Protein AF-A0A6A3L1E2-F1 (afdb_monomer_lite)

Structure (mmCIF, N/CA/C/O backbone):
data_AF-A0A6A3L1E2-F1
#
_entry.id   AF-A0A6A3L1E2-F1
#
loop_
_atom_site.group_PDB
_atom_site.id
_atom_site.type_symbol
_atom_site.label_atom_id
_atom_site.label_alt_id
_atom_site.label_comp_id
_atom_site.label_as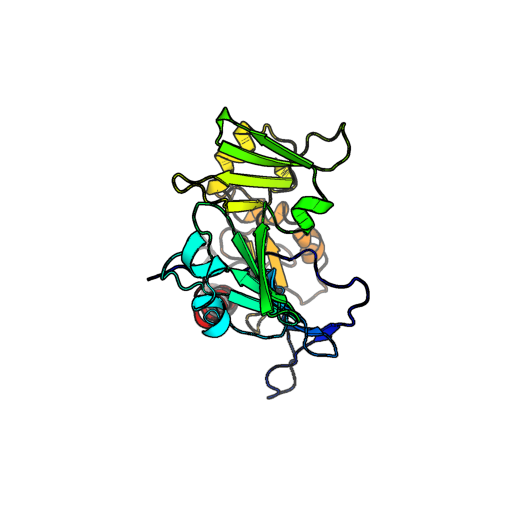ym_id
_atom_site.label_entity_id
_atom_site.label_seq_id
_atom_site.pdbx_PDB_ins_code
_atom_site.Cartn_x
_atom_site.Cartn_y
_atom_site.Cartn_z
_atom_site.occupancy
_atom_site.B_iso_or_equiv
_atom_site.auth_seq_id
_atom_site.auth_comp_id
_atom_site.auth_asym_id
_atom_site.auth_atom_id
_atom_site.pdbx_PDB_model_num
ATOM 1 N N . MET A 1 1 ? -13.569 19.808 -2.259 1.00 23.62 1 MET A N 1
ATOM 2 C CA . MET A 1 1 ? -14.253 18.645 -2.863 1.00 23.62 1 MET A CA 1
ATOM 3 C C . MET A 1 1 ? -13.389 17.423 -2.573 1.00 23.62 1 MET A C 1
ATOM 5 O O . MET A 1 1 ? -12.528 17.088 -3.363 1.00 23.62 1 MET A O 1
ATOM 9 N N . THR A 1 2 ? -13.258 17.088 -1.293 1.00 23.03 2 THR A N 1
ATOM 10 C CA . THR A 1 2 ? -13.976 16.020 -0.562 1.00 23.03 2 THR A CA 1
ATOM 11 C C . THR A 1 2 ? -13.331 14.659 -0.809 1.00 23.03 2 THR A C 1
ATOM 13 O O . THR A 1 2 ? -13.823 13.821 -1.557 1.00 23.03 2 THR A O 1
ATOM 16 N N . THR A 1 3 ? -12.181 14.503 -0.160 1.00 22.67 3 THR A N 1
ATOM 17 C CA . THR A 1 3 ? -11.409 13.280 0.030 1.00 22.67 3 THR A CA 1
ATOM 18 C C . THR A 1 3 ? -12.300 12.240 0.715 1.00 22.67 3 THR A C 1
ATOM 20 O O . THR A 1 3 ? -12.677 12.408 1.874 1.00 22.67 3 THR A O 1
ATOM 23 N N . ARG A 1 4 ? -12.697 11.186 -0.007 1.00 25.59 4 ARG A N 1
ATOM 24 C CA . ARG A 1 4 ? -13.440 10.053 0.563 1.00 25.59 4 ARG A CA 1
ATOM 25 C C . ARG A 1 4 ? -12.461 9.164 1.327 1.00 25.59 4 ARG A C 1
ATOM 27 O O . ARG A 1 4 ? -11.685 8.437 0.714 1.00 25.59 4 ARG A O 1
ATOM 34 N N . ARG A 1 5 ? -12.485 9.239 2.662 1.00 29.67 5 ARG A N 1
ATOM 35 C CA . ARG A 1 5 ? -11.823 8.249 3.521 1.00 29.67 5 ARG A CA 1
ATOM 36 C C . ARG A 1 5 ? -12.570 6.923 3.403 1.00 29.67 5 ARG A C 1
ATOM 38 O O . ARG A 1 5 ? -13.791 6.868 3.449 1.00 29.67 5 ARG A O 1
ATOM 45 N N . ILE A 1 6 ? -11.790 5.880 3.182 1.00 32.03 6 ILE A N 1
ATOM 46 C CA . ILE A 1 6 ? -12.202 4.516 2.884 1.00 32.03 6 ILE A CA 1
ATOM 47 C C . ILE A 1 6 ? -12.353 3.739 4.199 1.00 32.03 6 ILE A C 1
ATOM 49 O O . ILE A 1 6 ? -11.473 3.798 5.056 1.00 32.03 6 ILE A O 1
ATOM 53 N N . ALA A 1 7 ? -13.476 3.033 4.342 1.00 33.38 7 ALA A N 1
ATOM 54 C CA . ALA A 1 7 ? -13.882 2.321 5.549 1.00 33.38 7 ALA A CA 1
ATOM 55 C C . ALA A 1 7 ? -12.869 1.258 6.021 1.00 33.38 7 ALA A C 1
ATOM 57 O O . ALA A 1 7 ? -12.368 0.439 5.246 1.00 33.38 7 ALA A O 1
ATOM 58 N N . GLU A 1 8 ? -12.620 1.271 7.331 1.00 37.62 8 GLU A N 1
ATOM 59 C CA . GLU A 1 8 ? -11.798 0.323 8.079 1.00 37.62 8 GLU A CA 1
ATOM 60 C C . GLU A 1 8 ? -12.299 -1.131 7.983 1.00 37.62 8 GLU A C 1
ATOM 62 O O . GLU A 1 8 ? -13.500 -1.407 7.969 1.00 37.62 8 GLU A O 1
ATOM 67 N N . LEU A 1 9 ? -11.358 -2.082 8.050 1.00 35.91 9 LEU A N 1
ATOM 68 C CA . LEU A 1 9 ? -11.612 -3.500 8.330 1.00 35.91 9 LEU A CA 1
ATOM 69 C C . LEU A 1 9 ? -12.422 -3.654 9.643 1.00 35.91 9 LEU A C 1
ATOM 71 O O . LEU A 1 9 ? -11.868 -3.575 10.747 1.00 35.91 9 LEU A O 1
ATOM 75 N N . ARG A 1 10 ? -13.741 -3.873 9.544 1.00 40.44 10 ARG A N 1
ATOM 76 C CA . ARG A 1 10 ? -14.621 -4.110 10.706 1.00 40.44 10 ARG A CA 1
ATOM 77 C C . ARG A 1 10 ? -14.378 -5.491 11.342 1.00 40.44 10 ARG A C 1
ATOM 79 O O . ARG A 1 10 ? -14.042 -6.451 10.661 1.00 40.44 10 ARG A O 1
ATOM 86 N N . SER A 1 11 ? -14.638 -5.595 12.652 1.00 37.84 11 SER A N 1
ATOM 87 C CA . SER A 1 11 ? -14.577 -6.819 13.505 1.00 37.84 11 SER A CA 1
ATOM 88 C C . SER A 1 11 ? -15.649 -7.844 13.193 1.00 37.84 11 SER A C 1
ATOM 90 O O . SER A 1 11 ? -15.718 -8.894 13.818 1.00 37.84 11 SER A O 1
ATOM 92 N N . THR A 1 12 ? -16.558 -7.495 12.297 1.00 40.72 12 THR A N 1
ATOM 93 C CA . THR A 1 12 ? -17.844 -8.158 12.146 1.00 40.72 12 THR A CA 1
ATOM 94 C C . THR A 1 12 ? -17.848 -9.170 11.009 1.00 40.72 12 THR A C 1
ATOM 96 O O . THR A 1 12 ? -18.920 -9.645 10.658 1.00 40.72 12 THR A O 1
ATOM 99 N N . SER A 1 13 ? -16.699 -9.495 10.405 1.00 47.53 13 SER A N 1
ATOM 100 C CA . SER A 1 13 ? -16.610 -10.555 9.396 1.00 47.53 13 SER A CA 1
ATOM 101 C C . SER A 1 13 ? -16.675 -11.931 10.074 1.00 47.53 13 SER A C 1
ATOM 103 O O . SER A 1 13 ? -15.766 -12.256 10.844 1.00 47.53 13 SER A O 1
ATOM 105 N N . PRO A 1 14 ? -17.693 -12.767 9.804 1.00 49.31 14 PRO A N 1
ATOM 106 C CA . PRO A 1 14 ? -17.760 -14.106 10.371 1.00 49.31 14 PRO A CA 1
ATOM 107 C C . PRO A 1 14 ? -16.549 -14.951 9.954 1.00 49.31 14 PRO A C 1
ATOM 109 O O . PRO A 1 14 ? -16.193 -15.016 8.778 1.00 49.31 14 PRO A O 1
ATOM 112 N N . ASN A 1 15 ? -15.954 -15.676 10.904 1.00 52.50 15 ASN A N 1
ATOM 113 C CA . ASN A 1 15 ? -14.808 -16.563 10.644 1.00 52.50 15 ASN A CA 1
ATOM 114 C C . ASN A 1 15 ? -15.133 -17.723 9.678 1.00 52.50 15 ASN A C 1
ATOM 116 O O . ASN A 1 15 ? -14.230 -18.398 9.194 1.00 52.50 15 ASN A O 1
ATOM 120 N N . SER A 1 16 ? -16.416 -17.972 9.406 1.00 63.56 16 SER A N 1
ATOM 121 C CA . SER A 1 16 ? -16.918 -19.039 8.535 1.00 63.56 16 SER A CA 1
ATOM 122 C C . SER A 1 16 ? -17.167 -18.606 7.083 1.00 63.56 16 SER A C 1
ATOM 124 O O . SER A 1 16 ? -17.677 -19.405 6.293 1.00 63.56 16 SER A O 1
ATOM 126 N N . LEU A 1 17 ? -16.832 -17.364 6.709 1.00 62.62 17 LEU A N 1
ATOM 127 C CA . LEU A 1 17 ? -17.091 -16.851 5.364 1.00 62.62 17 LEU A CA 1
ATOM 128 C C . LEU A 1 17 ? -16.313 -17.618 4.287 1.00 62.62 17 LEU A C 1
ATOM 130 O O . LEU A 1 17 ? -15.087 -17.730 4.317 1.00 62.62 17 LEU A O 1
ATOM 134 N N . LYS A 1 18 ? -17.050 -18.097 3.280 1.00 68.31 18 LYS A N 1
ATOM 135 C CA . LYS A 1 18 ? -16.487 -18.675 2.057 1.00 68.31 18 LYS A CA 1
ATOM 136 C C . LYS A 1 18 ? -16.424 -17.602 0.977 1.00 68.31 18 LYS A C 1
ATOM 138 O O . LYS A 1 18 ? -17.458 -17.124 0.512 1.00 68.31 18 LYS A O 1
ATOM 143 N N . TRP A 1 19 ? -15.203 -17.247 0.595 1.00 68.69 19 TRP A N 1
ATOM 144 C CA . TRP A 1 19 ? -14.919 -16.208 -0.387 1.00 68.69 19 TRP A CA 1
ATOM 145 C C . TRP A 1 19 ? -14.881 -16.771 -1.804 1.00 68.69 19 TRP A C 1
ATOM 147 O O . TRP A 1 19 ? -14.304 -17.828 -2.064 1.00 68.69 19 TRP A O 1
ATOM 157 N N . LYS A 1 20 ? -15.461 -16.023 -2.735 1.00 69.69 20 LYS A N 1
ATOM 158 C CA . LYS A 1 20 ? -15.428 -16.254 -4.170 1.00 69.69 20 LYS A CA 1
ATOM 159 C C . LYS A 1 20 ? -14.813 -15.031 -4.837 1.00 69.69 20 LYS A C 1
ATOM 161 O O . LYS A 1 20 ? -15.149 -13.892 -4.540 1.00 69.69 20 LYS A O 1
ATOM 166 N N . ARG A 1 21 ? -13.891 -15.259 -5.763 1.00 63.84 21 ARG A N 1
ATOM 167 C CA . ARG A 1 21 ? -13.287 -14.183 -6.551 1.00 63.84 21 ARG A CA 1
ATOM 168 C C . ARG A 1 21 ? -14.318 -13.609 -7.528 1.00 63.84 21 ARG A C 1
ATOM 170 O O . ARG A 1 21 ? -14.937 -14.374 -8.268 1.00 63.84 21 ARG A O 1
ATOM 177 N N . ILE A 1 22 ? -14.469 -12.285 -7.561 1.00 60.50 22 ILE A N 1
ATOM 178 C CA . ILE A 1 22 ? -15.316 -11.612 -8.551 1.00 60.50 22 ILE A CA 1
ATOM 179 C C . ILE A 1 22 ? -14.522 -11.472 -9.849 1.00 60.50 22 ILE A C 1
ATOM 181 O O . ILE A 1 22 ? -13.582 -10.678 -9.950 1.00 60.50 22 ILE A O 1
ATOM 185 N N . ASP A 1 23 ? -14.918 -12.236 -10.861 1.00 56.94 23 ASP A N 1
ATOM 186 C CA . ASP A 1 23 ? -14.366 -12.146 -12.209 1.00 56.94 23 ASP A CA 1
ATOM 187 C C . ASP A 1 23 ? -15.129 -11.078 -13.007 1.00 56.94 23 ASP A C 1
ATOM 189 O O . ASP A 1 23 ? -15.976 -11.387 -13.844 1.00 56.94 23 ASP A O 1
ATOM 193 N N . ALA A 1 24 ? -14.874 -9.797 -12.732 1.00 45.78 24 ALA A N 1
ATOM 194 C CA . ALA A 1 24 ? -15.479 -8.729 -13.522 1.00 45.78 24 ALA A CA 1
ATOM 195 C C . ALA A 1 24 ? -14.865 -8.694 -14.939 1.00 45.78 24 ALA A C 1
ATOM 197 O O . ALA A 1 24 ? -13.673 -8.441 -15.103 1.00 45.78 24 ALA A O 1
ATOM 198 N N . PHE A 1 25 ? -15.728 -8.92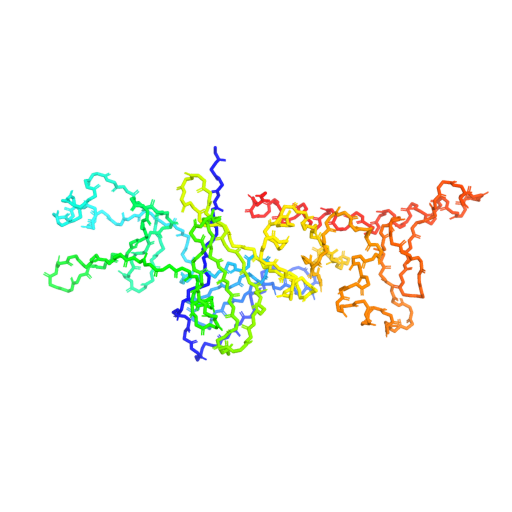8 -15.935 1.00 42.12 25 PHE A N 1
ATOM 199 C CA . PHE A 1 25 ? -15.534 -8.832 -17.389 1.00 42.12 25 PHE A CA 1
ATOM 200 C C . PHE A 1 25 ? -14.523 -9.795 -18.032 1.00 42.12 25 PHE A C 1
ATOM 202 O O . PHE A 1 25 ? -13.323 -9.553 -18.142 1.00 42.12 25 PHE A O 1
ATOM 209 N N . SER A 1 26 ? -15.075 -10.881 -18.579 1.00 38.34 26 SER A N 1
ATOM 210 C CA . SER A 1 26 ? -14.418 -11.741 -19.559 1.00 38.34 26 SER A CA 1
ATOM 211 C C . SER A 1 26 ? -14.534 -11.135 -20.960 1.00 38.34 26 SER A C 1
ATOM 213 O O . SER A 1 26 ? -15.527 -11.345 -21.652 1.00 38.34 26 SER A O 1
ATOM 215 N N . GLN A 1 27 ? -13.474 -10.480 -21.421 1.00 36.66 27 GLN A N 1
ATOM 216 C CA . GLN A 1 27 ? -13.062 -10.599 -22.818 1.00 36.66 27 GLN A CA 1
ATOM 217 C C . GLN A 1 27 ? -11.602 -11.076 -22.823 1.00 36.66 27 GLN A C 1
ATOM 219 O O . GLN A 1 27 ? -10.733 -10.452 -22.222 1.00 36.66 27 GLN A O 1
ATOM 224 N N . ASN A 1 28 ? -11.349 -12.221 -23.461 1.00 39.34 28 ASN A N 1
ATOM 225 C CA . ASN A 1 28 ? -10.022 -12.805 -23.730 1.00 39.34 28 ASN A CA 1
ATOM 226 C C . ASN A 1 28 ? -9.262 -13.484 -22.569 1.00 39.34 28 ASN A C 1
ATOM 228 O O . ASN A 1 28 ? -8.037 -13.576 -22.593 1.00 39.34 28 ASN A O 1
ATOM 232 N N . GLY A 1 29 ? -9.966 -14.053 -21.585 1.00 39.53 29 GLY A N 1
ATOM 233 C CA . GLY A 1 29 ? -9.423 -15.188 -20.817 1.00 39.53 29 GLY A CA 1
ATOM 234 C C . GLY A 1 29 ? -8.297 -14.909 -19.807 1.00 39.53 29 GLY A C 1
ATOM 235 O O . GLY A 1 29 ? -7.688 -15.860 -19.325 1.00 39.53 29 GLY A O 1
ATOM 236 N N . ARG A 1 30 ? -8.026 -13.654 -19.417 1.00 37.31 30 ARG A N 1
ATOM 237 C CA . ARG A 1 30 ? -7.076 -13.329 -18.328 1.00 37.31 30 ARG A CA 1
ATOM 238 C C . ARG A 1 30 ? -7.786 -12.695 -17.131 1.00 37.31 30 ARG A C 1
ATOM 240 O O . ARG A 1 30 ? -7.916 -11.477 -17.034 1.00 37.31 30 ARG A O 1
ATOM 247 N N . ARG A 1 31 ? -8.231 -13.545 -16.202 1.00 37.41 31 ARG A N 1
ATOM 248 C CA . ARG A 1 31 ? -8.925 -13.166 -14.958 1.00 37.41 31 ARG A CA 1
ATOM 249 C C . ARG A 1 31 ? -7.950 -12.639 -13.914 1.00 37.41 31 ARG A C 1
ATOM 251 O O . ARG A 1 31 ? -7.069 -13.369 -13.470 1.00 37.41 31 ARG A O 1
ATOM 258 N N . PHE A 1 32 ? -8.138 -11.398 -13.475 1.00 40.94 32 PHE A N 1
ATOM 259 C CA . PHE A 1 32 ? -7.540 -10.931 -12.229 1.00 40.94 32 PHE A CA 1
ATOM 260 C C . PHE A 1 32 ? -8.554 -10.102 -11.438 1.00 40.94 32 PHE A C 1
ATOM 262 O O . PHE A 1 32 ? -8.656 -8.893 -11.621 1.00 40.94 32 PHE A O 1
ATOM 269 N N . GLY A 1 33 ? -9.308 -10.758 -10.561 1.00 47.72 33 GLY A N 1
ATOM 270 C CA . GLY A 1 33 ? -10.039 -10.085 -9.492 1.00 47.72 33 GLY A CA 1
ATOM 271 C C . GLY A 1 33 ? -9.120 -9.872 -8.289 1.00 47.72 33 GLY A C 1
ATOM 272 O O . GLY A 1 33 ? -8.566 -10.841 -7.770 1.00 47.72 33 GLY A O 1
ATOM 273 N N . SER A 1 34 ? -8.934 -8.628 -7.857 1.00 56.16 34 SER A N 1
ATOM 274 C CA . SER A 1 34 ? -8.540 -8.299 -6.475 1.00 56.16 34 SER A CA 1
ATOM 275 C C . SER A 1 34 ? -9.758 -8.117 -5.574 1.00 56.16 34 SER A C 1
ATOM 277 O O . SER A 1 34 ? -9.609 -7.798 -4.397 1.00 56.16 34 SER A O 1
ATOM 279 N N . CYS A 1 35 ? -10.946 -8.301 -6.156 1.00 55.06 35 CYS A N 1
ATOM 280 C CA . CYS A 1 35 ? -12.228 -8.248 -5.492 1.00 55.06 35 CYS A CA 1
ATOM 281 C C . CYS A 1 35 ? -12.678 -9.668 -5.161 1.00 55.06 35 CYS A C 1
ATOM 283 O O . CYS A 1 35 ? -12.754 -10.527 -6.046 1.00 55.06 35 CYS A O 1
ATOM 285 N N . PHE A 1 36 ? -12.981 -9.903 -3.897 1.00 64.38 36 PHE A N 1
ATOM 286 C CA . PHE A 1 36 ? -13.561 -11.152 -3.426 1.00 64.38 36 PHE A CA 1
ATOM 287 C C . PHE A 1 36 ? -14.902 -10.822 -2.821 1.00 64.38 36 PHE A C 1
ATOM 289 O O . PHE A 1 36 ? -14.957 -9.899 -2.024 1.00 64.38 36 PHE A O 1
ATOM 296 N N . GLU A 1 37 ? -15.940 -11.559 -3.187 1.00 64.00 37 GLU A N 1
ATOM 297 C CA . GLU A 1 37 ? -17.248 -11.509 -2.544 1.00 64.00 37 GLU A CA 1
ATOM 298 C C . GLU A 1 37 ? -17.474 -12.763 -1.704 1.00 64.00 37 GLU A C 1
ATOM 300 O O . GLU A 1 37 ? -16.861 -13.804 -1.945 1.00 64.00 37 GLU A O 1
ATOM 305 N N . THR A 1 38 ? -18.361 -12.705 -0.724 1.00 70.62 38 THR A N 1
ATOM 306 C CA . THR A 1 38 ? -18.856 -13.914 -0.061 1.00 70.62 38 THR A CA 1
ATOM 307 C C . THR A 1 38 ? -19.873 -14.625 -0.944 1.00 70.62 38 THR A C 1
ATOM 309 O O . THR A 1 38 ? -20.450 -14.031 -1.852 1.00 70.62 38 THR A O 1
ATOM 312 N N . PHE A 1 39 ? -20.097 -15.919 -0.699 1.00 68.94 39 PHE A N 1
ATOM 313 C CA . PHE A 1 39 ? -21.051 -16.730 -1.470 1.00 68.94 39 PHE A CA 1
ATOM 314 C C . PHE A 1 39 ? -22.470 -16.131 -1.545 1.00 68.94 39 PHE A C 1
ATOM 316 O O . PHE A 1 39 ? -23.181 -16.361 -2.516 1.00 68.94 39 PHE A O 1
ATOM 323 N N . ASP A 1 40 ? -22.866 -15.366 -0.531 1.00 62.78 40 ASP A N 1
ATOM 324 C CA . ASP A 1 40 ? -24.149 -14.668 -0.421 1.00 62.78 40 ASP A CA 1
ATOM 325 C C . ASP A 1 40 ? -24.054 -13.153 -0.683 1.00 62.78 40 ASP A C 1
ATOM 327 O O . ASP A 1 40 ? -25.000 -12.426 -0.400 1.00 62.78 40 ASP A O 1
ATOM 331 N N . SER A 1 41 ? -22.918 -12.673 -1.200 1.00 56.06 41 SER A N 1
ATOM 332 C CA . SER A 1 41 ? -22.662 -11.267 -1.552 1.00 56.06 41 SER A CA 1
ATOM 333 C C . SER A 1 41 ? -22.758 -10.262 -0.392 1.00 56.06 41 SER A C 1
ATOM 335 O O . SER A 1 41 ? -22.758 -9.054 -0.624 1.00 56.06 41 SER A O 1
ATOM 337 N N . ARG A 1 42 ? -22.755 -10.744 0.859 1.00 52.28 42 ARG A N 1
ATOM 338 C CA . ARG A 1 42 ? -22.756 -9.921 2.079 1.00 52.28 42 ARG A CA 1
ATOM 339 C C . ARG A 1 42 ? -21.432 -9.236 2.400 1.00 52.28 42 ARG A C 1
ATOM 341 O O . ARG A 1 42 ? -21.375 -8.341 3.228 1.00 52.28 42 ARG A O 1
ATOM 348 N N . TYR A 1 43 ? -20.324 -9.630 1.788 1.00 59.81 43 TYR A N 1
ATOM 349 C CA . TYR A 1 43 ? -19.061 -8.911 1.956 1.00 59.81 43 TYR A CA 1
ATOM 350 C C . TYR A 1 43 ? -18.309 -8.888 0.638 1.00 59.81 43 TYR A C 1
ATOM 352 O O . TYR A 1 43 ? -18.290 -9.901 -0.055 1.00 59.81 43 TYR A O 1
ATOM 360 N N . ALA A 1 44 ? -17.653 -7.773 0.315 1.00 61.91 44 ALA A N 1
ATOM 361 C CA . ALA A 1 44 ? -16.722 -7.673 -0.794 1.00 61.91 44 ALA A CA 1
ATOM 362 C C . ALA A 1 44 ? -15.438 -6.933 -0.396 1.00 61.91 44 ALA A C 1
ATOM 364 O O . ALA A 1 44 ? -15.497 -5.792 0.041 1.00 61.91 44 ALA A O 1
ATOM 365 N N . ILE A 1 45 ? -14.268 -7.549 -0.564 1.00 61.09 45 ILE A N 1
ATOM 366 C CA . ILE A 1 45 ? -12.972 -6.931 -0.246 1.00 61.09 45 ILE A CA 1
ATOM 367 C C . ILE A 1 45 ? -12.177 -6.630 -1.509 1.00 61.09 45 ILE A C 1
ATOM 369 O O . ILE A 1 45 ? -12.050 -7.499 -2.369 1.00 61.09 45 ILE A O 1
ATOM 373 N N . ASN A 1 46 ? -11.600 -5.430 -1.594 1.00 55.56 46 ASN A N 1
ATOM 374 C CA . ASN A 1 46 ? -10.567 -5.091 -2.565 1.00 55.56 46 ASN A CA 1
ATOM 375 C C . ASN A 1 46 ? -9.185 -5.126 -1.900 1.00 55.56 46 ASN A C 1
ATOM 377 O O . ASN A 1 46 ? -8.851 -4.270 -1.082 1.00 55.56 46 ASN A O 1
ATOM 381 N N . LEU A 1 47 ? -8.358 -6.097 -2.293 1.00 48.25 47 LEU A N 1
ATOM 382 C CA . LEU A 1 47 ? -7.033 -6.307 -1.702 1.00 48.25 47 LEU A CA 1
ATOM 383 C C . LEU A 1 47 ? -6.034 -5.163 -1.942 1.00 48.25 47 LEU A C 1
ATOM 385 O O . LEU A 1 47 ? -5.059 -5.072 -1.208 1.00 48.25 47 LEU A O 1
ATOM 389 N N . PHE A 1 48 ? -6.254 -4.289 -2.930 1.00 40.78 48 PHE A N 1
ATOM 390 C CA . PHE A 1 48 ? -5.331 -3.180 -3.217 1.00 40.78 48 PHE A CA 1
ATOM 391 C C . PHE A 1 48 ? -5.556 -1.947 -2.347 1.00 40.78 48 PHE A C 1
ATOM 393 O O . PHE A 1 48 ? -4.648 -1.148 -2.167 1.00 40.78 48 PHE A O 1
ATOM 400 N N . THR A 1 49 ? -6.767 -1.778 -1.829 1.00 40.00 49 THR A N 1
ATOM 401 C CA . THR A 1 49 ? -7.151 -0.606 -1.033 1.00 40.00 49 THR A CA 1
ATOM 402 C C . THR A 1 49 ? -7.477 -0.972 0.410 1.00 40.00 49 THR A C 1
ATOM 404 O O . THR A 1 49 ? -7.696 -0.088 1.229 1.00 40.00 49 THR A O 1
ATOM 407 N N . GLY A 1 50 ? -7.580 -2.270 0.719 1.00 42.94 50 GLY A N 1
ATOM 408 C CA . GLY A 1 50 ? -8.067 -2.751 2.010 1.00 42.94 50 GLY A CA 1
ATOM 409 C C . GLY A 1 50 ? -9.559 -2.486 2.249 1.00 42.94 50 GLY A C 1
ATOM 410 O O . GLY A 1 50 ? -10.045 -2.789 3.335 1.00 42.94 50 GLY A O 1
ATOM 411 N N . ILE A 1 51 ? -10.287 -1.954 1.254 1.00 46.19 51 ILE A N 1
ATOM 412 C CA . ILE A 1 51 ? -11.725 -1.657 1.345 1.00 46.19 51 ILE A CA 1
ATOM 413 C C . ILE A 1 51 ? -12.491 -2.965 1.507 1.00 46.19 51 ILE A C 1
ATOM 415 O O . ILE A 1 51 ? -12.423 -3.818 0.621 1.00 46.19 51 ILE A O 1
ATOM 419 N N . VAL A 1 52 ? -13.278 -3.079 2.576 1.00 54.84 52 VAL A N 1
ATOM 420 C CA . VAL A 1 52 ? -14.291 -4.125 2.750 1.00 54.84 52 VAL A CA 1
ATOM 421 C C . VAL A 1 52 ? -15.669 -3.477 2.662 1.00 54.84 52 VAL A C 1
ATOM 423 O O . VAL A 1 52 ? -16.076 -2.745 3.557 1.00 54.84 52 VAL A O 1
ATOM 426 N N . LEU A 1 53 ? -16.393 -3.745 1.582 1.00 50.78 53 LEU A N 1
ATOM 427 C CA . LEU A 1 53 ? -17.818 -3.470 1.473 1.00 50.78 53 LEU A CA 1
ATOM 428 C C . LEU A 1 53 ? -18.566 -4.550 2.245 1.00 50.78 53 LEU A C 1
ATOM 430 O O . LEU A 1 53 ? -18.408 -5.733 1.969 1.00 50.78 53 LEU A O 1
ATOM 434 N N . THR A 1 54 ? -19.383 -4.151 3.201 1.00 50.06 54 THR A N 1
ATOM 435 C CA . THR A 1 54 ? -20.361 -5.029 3.842 1.00 50.06 54 THR A CA 1
ATOM 436 C C . THR A 1 54 ? -21.700 -4.819 3.133 1.00 50.06 54 THR A C 1
ATOM 438 O 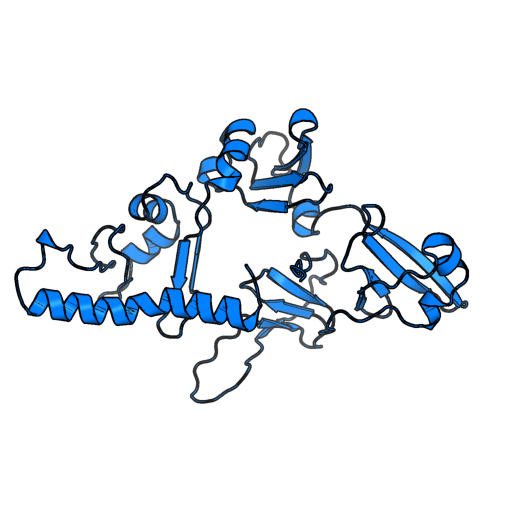O . THR A 1 54 ? -22.121 -3.682 2.942 1.00 50.06 54 THR A O 1
ATOM 441 N N . ASP A 1 55 ? -22.312 -5.902 2.678 1.00 54.34 55 ASP A N 1
ATOM 442 C CA . ASP A 1 55 ? -23.555 -6.024 1.910 1.00 54.34 55 ASP A CA 1
ATOM 443 C C . ASP A 1 55 ? -23.587 -5.361 0.529 1.00 54.34 55 ASP A C 1
ATOM 445 O O . ASP A 1 55 ? -24.654 -5.104 -0.018 1.00 54.34 55 ASP A O 1
ATOM 449 N N . GLY A 1 56 ? -22.424 -5.070 -0.068 1.00 43.44 56 GLY A N 1
ATOM 450 C CA . GLY A 1 56 ? -22.353 -4.485 -1.415 1.00 43.44 56 GLY A CA 1
ATOM 451 C C . GLY A 1 56 ? -23.001 -3.096 -1.549 1.00 43.44 56 GLY A C 1
ATOM 452 O O . GLY A 1 56 ? -23.092 -2.570 -2.658 1.00 43.44 56 GLY A O 1
ATOM 453 N N . ASN A 1 57 ? -23.424 -2.484 -0.440 1.00 41.28 57 ASN A N 1
ATOM 454 C CA . ASN A 1 57 ? -24.111 -1.201 -0.424 1.00 41.28 57 ASN A CA 1
ATOM 455 C C . ASN A 1 57 ? -23.101 -0.051 -0.526 1.00 41.28 57 ASN A C 1
ATOM 457 O O . ASN A 1 57 ? -22.189 0.078 0.291 1.00 41.28 57 ASN A O 1
ATOM 461 N N . ALA A 1 58 ? -23.279 0.812 -1.528 1.00 42.34 58 ALA A N 1
ATOM 462 C CA . ALA A 1 58 ? -22.658 2.133 -1.521 1.00 42.34 58 ALA A CA 1
ATOM 463 C C . ALA A 1 58 ? -23.202 2.943 -0.325 1.00 42.34 58 ALA A C 1
ATOM 465 O O . ALA A 1 58 ? -24.363 2.740 0.045 1.00 42.34 58 ALA A O 1
ATOM 466 N N . PRO A 1 59 ? -22.414 3.858 0.275 1.00 48.03 59 PRO A N 1
ATOM 467 C CA . PRO A 1 59 ? -22.912 4.711 1.347 1.00 48.03 59 PRO A CA 1
ATOM 468 C C . PRO A 1 59 ? -24.159 5.467 0.875 1.00 48.03 59 PRO A C 1
ATOM 470 O O . PRO A 1 59 ? -24.150 6.137 -0.161 1.00 48.03 59 PRO A O 1
ATOM 473 N N . GLY A 1 60 ? -25.248 5.285 1.616 1.00 55.69 60 GLY A N 1
ATOM 474 C CA . GLY A 1 60 ? -26.545 5.909 1.384 1.00 55.69 60 GLY A CA 1
ATOM 475 C C . GLY A 1 60 ? -26.868 6.902 2.496 1.00 55.69 60 GLY A C 1
ATOM 476 O O . GLY A 1 60 ? -26.202 6.936 3.527 1.00 55.69 60 GLY A O 1
ATOM 477 N N . GLY A 1 61 ? -27.889 7.735 2.301 1.00 66.69 61 GLY A N 1
ATOM 478 C CA . GLY A 1 61 ? -28.386 8.594 3.379 1.00 66.69 61 GLY A CA 1
ATOM 479 C C . GLY A 1 61 ? -29.138 7.791 4.440 1.00 66.69 61 GLY A C 1
ATOM 480 O O . GLY A 1 61 ? -29.684 6.724 4.153 1.00 66.69 61 GLY A O 1
ATOM 481 N N . LEU A 1 62 ? -29.221 8.329 5.656 1.00 79.88 62 LEU A N 1
ATOM 482 C CA . LEU A 1 62 ? -30.071 7.757 6.697 1.00 79.88 62 LEU A CA 1
ATOM 483 C C . LEU A 1 62 ? -31.546 7.694 6.233 1.00 79.88 62 LEU A C 1
ATOM 485 O O . LEU A 1 62 ? -32.057 8.695 5.700 1.00 79.88 62 LEU A O 1
ATOM 489 N N . PRO A 1 63 ? -32.272 6.588 6.482 1.00 83.25 63 PRO A N 1
ATOM 490 C CA . PRO A 1 63 ? -33.706 6.508 6.208 1.00 83.25 63 PRO A CA 1
ATOM 491 C C . PRO A 1 63 ? -34.486 7.664 6.846 1.00 83.25 63 PRO A C 1
ATOM 493 O O . PRO A 1 63 ? -34.146 8.133 7.935 1.00 83.25 63 PRO A O 1
ATOM 496 N N . SER A 1 64 ? -35.543 8.130 6.173 1.00 81.69 64 SER A N 1
ATOM 497 C CA . SER A 1 64 ? -36.434 9.183 6.692 1.00 81.69 64 SER A CA 1
ATOM 498 C C . SER A 1 64 ? -36.998 8.845 8.065 1.00 81.69 64 SER A C 1
ATOM 500 O O . SER A 1 64 ? -37.141 9.737 8.893 1.00 81.69 64 SER A O 1
ATOM 502 N N . ASP A 1 65 ? -37.255 7.565 8.309 1.00 84.12 65 ASP A N 1
ATOM 503 C CA . ASP A 1 65 ? -37.944 7.087 9.504 1.00 84.12 65 ASP A CA 1
ATOM 504 C C . ASP A 1 65 ? -37.039 7.203 10.739 1.00 84.12 65 ASP A C 1
ATOM 506 O O . ASP A 1 65 ? -37.495 7.582 11.813 1.00 84.12 65 ASP A O 1
ATOM 510 N N . ILE A 1 66 ? -35.723 7.016 10.562 1.00 86.81 66 ILE A N 1
ATOM 511 C CA . ILE A 1 66 ? -34.729 7.278 11.610 1.00 86.81 66 ILE A CA 1
ATOM 512 C C . ILE A 1 66 ? -34.519 8.789 11.787 1.00 86.81 66 ILE A C 1
ATOM 514 O O . ILE A 1 66 ? -34.481 9.269 12.916 1.00 86.81 66 ILE A O 1
ATOM 518 N N . ARG A 1 67 ? -34.436 9.568 10.697 1.00 86.19 67 ARG A N 1
ATOM 519 C CA . ARG A 1 67 ? -34.256 11.038 10.769 1.00 86.19 67 ARG A CA 1
ATOM 520 C C . ARG A 1 67 ? -35.451 11.766 11.388 1.00 86.19 67 ARG A C 1
ATOM 522 O O . ARG A 1 67 ? -35.298 12.846 11.956 1.00 86.19 67 ARG A O 1
ATOM 529 N N . GLY A 1 68 ? -36.644 11.202 11.241 1.00 83.69 68 GLY A N 1
ATOM 530 C CA . GLY A 1 68 ? -37.880 11.701 11.835 1.00 83.69 68 GLY A CA 1
ATOM 531 C C . GLY A 1 68 ? -38.080 11.280 13.291 1.00 83.69 68 GLY A C 1
ATOM 532 O O . GLY A 1 68 ? -38.957 11.831 13.948 1.00 83.69 68 GLY A O 1
ATOM 533 N N . HIS A 1 69 ? -37.287 10.334 13.804 1.00 90.81 69 HIS A N 1
ATOM 534 C CA . HIS A 1 69 ? -37.455 9.802 15.153 1.00 90.81 69 HIS A CA 1
ATOM 535 C C . HIS A 1 69 ? -37.111 10.852 16.221 1.00 90.81 69 HIS A C 1
ATOM 537 O O . HIS A 1 69 ? -36.071 11.510 16.145 1.00 90.81 69 HIS A O 1
ATOM 543 N N . GLU A 1 70 ? -37.935 10.967 17.267 1.00 90.25 70 GLU A N 1
ATOM 544 C CA . GLU A 1 70 ? -37.782 11.976 18.329 1.00 90.25 70 GLU A CA 1
ATOM 545 C C . GLU A 1 70 ? -36.404 11.895 19.006 1.00 90.25 70 GLU A C 1
ATOM 547 O O . GLU A 1 70 ? -35.695 12.896 19.120 1.00 90.25 70 GLU A O 1
ATOM 552 N N . ARG A 1 71 ? -35.964 10.675 19.354 1.00 83.81 71 ARG A N 1
ATOM 553 C CA . ARG A 1 71 ? -34.618 10.423 19.903 1.00 83.81 71 ARG A CA 1
ATOM 554 C C . ARG A 1 71 ? -33.495 10.889 18.968 1.00 83.81 71 ARG A C 1
ATOM 556 O O . ARG A 1 71 ? -32.502 11.428 19.446 1.00 83.81 71 ARG A O 1
ATOM 563 N N . PHE A 1 72 ? -33.640 10.709 17.653 1.00 87.81 72 PHE A N 1
ATOM 564 C CA . PHE A 1 72 ? -32.634 11.171 16.694 1.00 87.81 72 PHE A CA 1
ATOM 565 C C . PHE A 1 72 ? -32.600 12.699 16.637 1.00 87.81 72 PHE A C 1
ATOM 567 O O . PHE A 1 72 ? -31.526 13.284 16.747 1.00 87.81 72 PHE A O 1
ATOM 574 N N . GLN A 1 73 ? -33.760 13.355 16.531 1.00 88.00 73 GLN A N 1
ATOM 575 C CA . GLN A 1 73 ? -33.823 14.818 16.470 1.00 88.00 73 GLN A CA 1
ATOM 576 C C . GLN A 1 73 ? -33.329 15.481 17.758 1.00 88.00 73 GLN A C 1
ATOM 578 O O . GLN A 1 73 ? -32.678 16.520 17.695 1.00 88.00 73 GLN A O 1
ATOM 583 N N . SER A 1 74 ? -33.554 14.860 18.917 1.00 81.19 74 SER A N 1
ATOM 584 C CA . SER A 1 74 ? -33.016 15.354 20.186 1.00 81.19 74 SER A CA 1
ATOM 585 C C . SER A 1 74 ? -31.486 15.291 20.264 1.00 81.19 74 SER A C 1
ATOM 587 O O . SER A 1 74 ? -30.893 16.132 20.934 1.00 81.19 74 SER A O 1
ATOM 589 N N . LEU A 1 75 ? -30.850 14.293 19.639 1.00 77.50 75 LEU A N 1
ATOM 590 C CA . LEU A 1 75 ? -29.396 14.081 19.705 1.00 77.50 75 LEU A CA 1
ATOM 591 C C . LEU A 1 75 ? -28.642 14.781 18.566 1.00 77.50 75 LEU A C 1
ATOM 593 O O . LEU A 1 75 ? -27.547 15.296 18.773 1.00 77.50 75 LEU A O 1
ATOM 597 N N . PHE A 1 76 ? -29.225 14.799 17.367 1.00 82.81 76 PHE A N 1
ATOM 598 C CA . PHE A 1 76 ? -28.551 15.202 16.130 1.00 82.81 76 PHE A CA 1
ATOM 599 C C . PHE A 1 76 ? -29.298 16.306 15.362 1.00 82.81 76 PHE A C 1
ATOM 601 O O . PHE A 1 76 ? -28.826 16.763 14.320 1.00 82.81 76 PHE A O 1
ATOM 608 N N . GLY A 1 77 ? -30.460 16.761 15.839 1.00 84.75 77 GLY A N 1
ATOM 609 C CA . GLY A 1 77 ? -31.256 17.799 15.182 1.00 84.75 77 GLY A CA 1
ATOM 610 C C . GLY A 1 77 ? -31.650 17.421 13.753 1.00 84.75 77 GLY A C 1
ATOM 611 O O . GLY A 1 77 ? -32.197 16.350 13.499 1.00 84.75 77 GLY A O 1
ATOM 612 N N . HIS A 1 78 ? -31.346 18.307 12.803 1.00 81.00 78 HIS A N 1
ATOM 613 C CA . HIS A 1 78 ? -31.612 18.108 11.373 1.00 81.00 78 HIS A CA 1
ATOM 614 C C . HIS A 1 78 ? -30.440 17.476 10.606 1.00 81.00 78 HIS A C 1
ATOM 616 O O . HIS A 1 78 ? -30.407 17.540 9.374 1.00 81.00 78 HIS A O 1
ATOM 622 N N . CYS A 1 79 ? -29.457 16.896 11.304 1.00 74.44 79 CYS A N 1
ATOM 623 C CA . CYS A 1 79 ? -28.314 16.270 10.649 1.00 74.44 79 CYS A CA 1
ATOM 624 C C . CYS A 1 79 ? -28.744 15.094 9.760 1.00 74.44 79 CYS A C 1
ATOM 626 O O . CYS A 1 79 ? -29.692 14.363 10.048 1.00 74.44 79 CYS A O 1
ATOM 628 N N . ASN A 1 80 ? -28.003 14.894 8.672 1.00 78.81 80 ASN A N 1
ATOM 629 C CA . ASN A 1 80 ? -28.114 13.716 7.826 1.00 78.81 80 ASN A CA 1
ATOM 630 C C . ASN A 1 80 ? -26.731 13.082 7.709 1.00 78.81 80 ASN A C 1
ATOM 632 O O . ASN A 1 80 ? -25.769 13.771 7.372 1.00 78.81 80 ASN A O 1
ATOM 636 N N . PHE A 1 81 ? -26.642 11.786 7.990 1.00 73.12 81 PHE A N 1
ATOM 637 C CA . PHE A 1 81 ? -25.387 11.052 7.917 1.00 73.12 81 PHE A CA 1
ATOM 638 C C . PHE A 1 81 ? -25.353 10.195 6.655 1.00 73.12 81 PHE A C 1
ATOM 640 O O . PHE A 1 81 ? -26.337 9.533 6.317 1.00 73.12 81 PHE A O 1
ATOM 647 N N . GLU A 1 82 ? -24.200 10.185 5.988 1.00 70.81 82 GLU A N 1
ATOM 648 C CA . GLU A 1 82 ? -23.853 9.089 5.088 1.00 70.81 82 GLU A CA 1
ATOM 649 C C . GLU A 1 82 ? -23.598 7.842 5.939 1.00 70.81 82 GLU A C 1
ATOM 651 O O . GLU A 1 82 ? -22.822 7.886 6.902 1.00 70.81 82 GLU A O 1
ATOM 656 N N . VAL A 1 83 ? -24.291 6.752 5.614 1.00 70.31 83 VAL A N 1
ATOM 657 C CA . VAL A 1 83 ? -24.252 5.502 6.369 1.00 70.31 83 VAL A CA 1
ATOM 658 C C . VAL A 1 83 ? -24.073 4.282 5.484 1.00 70.31 83 VAL A C 1
ATOM 660 O O . VAL A 1 83 ? -24.571 4.216 4.359 1.00 70.31 83 VAL A O 1
ATOM 663 N N . ILE A 1 84 ? -23.420 3.271 6.051 1.00 64.50 84 ILE A N 1
ATOM 664 C CA . ILE A 1 84 ? -23.441 1.900 5.540 1.00 64.50 84 ILE A CA 1
ATOM 665 C C . ILE A 1 84 ? -24.498 1.118 6.319 1.00 64.50 84 ILE A C 1
ATOM 667 O O . ILE A 1 84 ? -24.476 1.108 7.553 1.00 64.50 84 ILE A O 1
ATOM 671 N N . SER A 1 85 ? -25.402 0.458 5.592 1.00 68.81 85 SER A N 1
ATOM 672 C CA . SER A 1 85 ? -26.441 -0.410 6.150 1.00 68.81 85 SER A CA 1
ATOM 673 C C . SER A 1 85 ? -26.047 -1.879 6.017 1.00 68.81 85 SER A C 1
ATOM 675 O O . SER A 1 85 ? -25.685 -2.309 4.920 1.00 68.81 85 SER A O 1
ATOM 677 N N . VAL A 1 86 ? -26.124 -2.618 7.127 1.00 60.19 86 VAL A N 1
ATOM 678 C CA . VAL A 1 86 ? -25.943 -4.076 7.194 1.00 60.19 86 VAL A CA 1
ATOM 679 C C . VAL A 1 86 ? -27.038 -4.660 8.075 1.00 60.19 86 VAL A C 1
ATOM 681 O O . VAL A 1 86 ? -27.135 -4.267 9.235 1.00 60.19 86 VAL A O 1
ATOM 684 N N . ASP A 1 87 ? -27.871 -5.556 7.544 1.00 68.00 87 ASP A N 1
ATOM 685 C CA . ASP A 1 87 ? -28.964 -6.217 8.287 1.00 68.00 87 ASP A CA 1
ATOM 686 C C . ASP A 1 87 ? -29.845 -5.249 9.131 1.00 68.00 87 ASP A C 1
ATOM 688 O O . ASP A 1 87 ? -30.232 -5.543 10.262 1.00 68.00 87 ASP A O 1
ATOM 692 N N . GLY A 1 88 ? -30.146 -4.052 8.607 1.00 73.38 88 GLY A N 1
ATOM 693 C CA . GLY A 1 88 ? -30.969 -3.036 9.291 1.00 73.38 88 GLY A CA 1
ATOM 694 C C . GLY A 1 88 ? -30.228 -2.160 10.315 1.00 73.38 88 GLY A C 1
ATOM 695 O O . GLY A 1 88 ? -30.831 -1.266 10.909 1.00 73.38 88 GLY A O 1
ATOM 696 N N . LEU A 1 89 ? -28.922 -2.370 10.496 1.00 79.75 89 LEU A N 1
ATOM 697 C CA . LEU A 1 89 ? -28.031 -1.529 11.294 1.00 79.75 89 LEU A CA 1
ATOM 698 C C . LEU A 1 89 ? -27.323 -0.511 10.387 1.00 79.75 89 LEU A C 1
ATOM 700 O O . LEU A 1 89 ? -26.614 -0.885 9.454 1.00 79.75 89 LEU A O 1
ATOM 704 N N . PHE A 1 90 ? -27.470 0.777 10.682 1.00 81.25 90 PHE A N 1
ATOM 705 C CA . PHE A 1 90 ? -26.892 1.885 9.920 1.00 81.25 90 PHE A CA 1
ATOM 706 C C . PHE A 1 90 ? -25.722 2.495 10.687 1.00 81.25 90 PHE A C 1
ATOM 708 O O . PHE A 1 90 ? -25.916 3.005 11.782 1.00 81.25 90 PHE A O 1
ATOM 715 N N . GLN A 1 91 ? -24.512 2.474 10.137 1.00 80.25 91 GLN A N 1
ATOM 716 C CA . GLN A 1 91 ? -23.334 3.071 10.777 1.00 80.25 91 GLN A CA 1
ATOM 717 C C . GLN A 1 91 ? -22.856 4.302 10.007 1.00 80.25 91 GLN A C 1
ATOM 719 O O . GLN A 1 91 ? -22.747 4.219 8.786 1.00 80.25 91 GLN A O 1
ATOM 724 N N . THR A 1 92 ? -22.528 5.397 10.703 1.00 71.50 92 THR A N 1
ATOM 725 C CA . THR A 1 92 ? -21.973 6.614 10.087 1.00 71.50 92 THR A CA 1
ATOM 726 C C . THR A 1 92 ? -20.622 6.356 9.430 1.00 71.50 92 THR A C 1
ATOM 728 O O . THR A 1 92 ? -19.777 5.643 9.971 1.00 71.50 92 THR A O 1
ATOM 731 N N . GLU A 1 93 ? -20.416 6.977 8.270 1.00 61.44 93 GLU A N 1
ATOM 732 C CA . GLU A 1 93 ? -19.134 6.970 7.551 1.00 61.44 93 GLU A CA 1
ATOM 733 C C . GLU A 1 93 ? -18.191 8.082 8.020 1.00 61.44 93 GLU A C 1
ATOM 735 O O . GLU A 1 93 ? -16.974 7.982 7.892 1.00 61.44 93 GLU A O 1
ATOM 740 N N . SER A 1 94 ? -18.749 9.161 8.567 1.00 55.12 94 SER A N 1
ATOM 741 C CA . SER A 1 94 ? -18.001 10.312 9.070 1.00 55.12 94 SER A CA 1
ATOM 742 C C . SER A 1 94 ? -18.275 10.535 10.548 1.00 55.12 94 SER A C 1
ATOM 744 O O . SER A 1 94 ? -19.353 10.207 11.053 1.00 55.12 94 SER A O 1
ATOM 746 N N . MET A 1 95 ? -17.279 11.090 11.236 1.00 61.16 95 MET A N 1
ATOM 747 C CA . MET A 1 95 ? -17.411 11.445 12.643 1.00 61.16 95 MET A CA 1
ATOM 748 C C . MET A 1 95 ? -18.355 12.635 12.812 1.00 61.16 95 MET A C 1
ATOM 750 O O . MET A 1 95 ? -18.336 13.578 12.022 1.00 61.16 95 MET A O 1
ATOM 754 N N . TYR A 1 96 ? -19.137 12.602 13.884 1.00 60.50 96 TYR A N 1
ATOM 755 C CA . TYR A 1 96 ? -19.937 13.719 14.364 1.00 60.50 96 TYR A CA 1
ATOM 756 C C . TYR A 1 96 ? -19.625 13.926 15.844 1.00 60.50 96 TYR A C 1
ATOM 758 O O . TYR A 1 96 ? -19.729 12.992 16.637 1.00 60.50 96 TYR A O 1
ATOM 766 N N . CYS A 1 97 ? -19.165 15.123 16.210 1.00 64.62 97 CYS A N 1
ATOM 767 C CA . CYS A 1 97 ? -18.626 15.386 17.550 1.00 64.62 97 CYS A CA 1
ATOM 768 C C . CYS A 1 97 ? -17.572 14.337 17.971 1.00 64.62 97 CYS A C 1
ATOM 770 O O . CYS A 1 97 ? -17.674 13.747 19.039 1.00 64.62 97 CYS A O 1
ATOM 772 N N . GLU A 1 98 ? -16.595 14.069 17.093 1.00 55.84 98 GLU A N 1
ATOM 773 C CA . GLU A 1 98 ? -15.458 13.153 17.335 1.00 55.84 98 GLU A CA 1
ATOM 774 C C . GLU A 1 98 ? -15.811 11.658 17.498 1.00 55.84 98 GLU A C 1
ATOM 776 O O . GLU A 1 98 ? -14.941 10.844 17.805 1.00 55.84 98 GLU A O 1
ATOM 781 N N . ARG A 1 99 ? -17.061 11.258 17.232 1.00 62.31 99 ARG A N 1
ATOM 782 C CA . ARG A 1 99 ? -17.520 9.862 17.348 1.00 62.31 99 ARG A CA 1
ATOM 783 C C . ARG A 1 99 ? -18.150 9.354 16.055 1.00 62.31 99 ARG A C 1
ATOM 785 O O . ARG A 1 99 ? -18.729 10.126 15.290 1.00 62.31 99 ARG A O 1
ATOM 792 N N . LEU A 1 100 ? -18.059 8.044 15.818 1.00 70.25 100 LEU A N 1
ATOM 793 C CA . LEU A 1 100 ? -18.918 7.346 14.855 1.00 70.25 100 LEU A CA 1
ATOM 794 C C . LEU A 1 100 ? -20.143 6.791 15.584 1.00 70.25 100 LEU A C 1
ATOM 796 O O . LEU A 1 100 ? -20.060 6.460 16.765 1.00 70.25 100 LEU A O 1
ATOM 800 N N . TYR A 1 101 ? -21.261 6.648 14.875 1.00 78.31 101 TYR A N 1
ATOM 801 C CA . TYR A 1 101 ? -22.515 6.182 15.463 1.00 78.31 101 TYR A CA 1
ATOM 802 C C . TYR A 1 101 ? -23.093 5.007 14.690 1.00 78.31 101 TYR A C 1
ATOM 804 O O . TYR A 1 101 ? -22.933 4.903 13.473 1.00 78.31 101 TYR A O 1
ATOM 812 N N . LYS A 1 102 ? -23.801 4.135 15.402 1.00 85.00 102 LYS A N 1
ATOM 813 C CA . LYS A 1 102 ? -24.702 3.127 14.843 1.00 85.00 102 LYS A CA 1
ATOM 814 C C . LYS A 1 102 ? -26.140 3.446 15.210 1.00 85.00 102 LYS A C 1
ATOM 816 O O . LYS A 1 102 ? -26.408 3.837 16.341 1.00 85.00 102 LYS A O 1
ATOM 821 N N . PHE A 1 103 ? -27.041 3.199 14.270 1.00 87.12 103 PHE A N 1
ATOM 822 C CA . PHE A 1 103 ? -28.479 3.365 14.398 1.00 87.12 103 PHE A CA 1
ATOM 823 C C . PHE A 1 103 ? -29.181 2.063 14.022 1.00 87.12 103 PHE A C 1
ATOM 825 O O . PHE A 1 103 ? -28.841 1.457 13.007 1.00 87.12 103 PHE A O 1
ATOM 832 N N . GLN A 1 104 ? -30.172 1.642 14.797 1.00 90.12 104 GLN A N 1
ATOM 833 C CA . GLN A 1 104 ? -31.044 0.523 14.438 1.00 90.12 104 GLN A CA 1
ATOM 834 C C . GLN A 1 104 ? -32.445 0.783 14.969 1.00 90.12 104 GLN A C 1
ATOM 836 O O . GLN A 1 104 ? -32.607 1.121 16.140 1.00 90.12 104 GLN A O 1
ATOM 841 N N . GLN A 1 105 ? -33.448 0.620 14.115 1.00 87.00 105 GLN A N 1
ATOM 842 C CA . GLN A 1 105 ? -34.838 0.671 14.545 1.00 87.00 105 GLN A CA 1
ATOM 843 C C . GLN A 1 105 ? -35.232 -0.690 15.128 1.00 87.00 105 GLN A C 1
ATOM 845 O O . GLN A 1 105 ? -34.959 -1.724 14.519 1.00 87.00 105 GLN A O 1
ATOM 850 N N . GLN A 1 106 ? -35.812 -0.679 16.323 1.00 85.00 106 GLN A N 1
ATOM 851 C CA . GLN A 1 106 ? -36.250 -1.870 17.046 1.00 85.00 106 GLN A CA 1
ATOM 852 C C . GLN A 1 106 ? -37.685 -2.250 16.654 1.00 85.00 106 GLN A C 1
ATOM 854 O O . GLN A 1 106 ? -38.440 -1.430 16.127 1.00 85.00 106 GLN A O 1
ATOM 859 N N . GLU A 1 107 ? -38.077 -3.501 16.914 1.00 83.75 107 GLU A N 1
ATOM 860 C CA . GLU A 1 107 ? -39.422 -4.012 16.592 1.00 83.75 107 GLU A CA 1
ATOM 861 C C . GLU A 1 107 ? -40.547 -3.274 17.341 1.00 83.75 107 GLU A C 1
ATOM 863 O O . GLU A 1 107 ? -41.674 -3.210 16.855 1.00 83.75 107 GLU A O 1
ATOM 868 N N . ASP A 1 108 ? -40.241 -2.686 18.500 1.00 85.31 108 ASP A N 1
ATOM 869 C CA . ASP A 1 108 ? -41.163 -1.878 19.308 1.00 85.31 108 ASP A CA 1
ATOM 870 C C . ASP A 1 108 ? -41.288 -0.418 18.831 1.00 85.31 108 ASP A C 1
ATOM 872 O O . ASP A 1 108 ? -42.066 0.357 19.391 1.00 85.31 108 ASP A O 1
ATOM 876 N N . GLY A 1 109 ? -40.556 -0.050 17.776 1.00 80.69 109 GLY A N 1
ATOM 877 C CA . GLY A 1 109 ? -40.526 1.291 17.209 1.00 80.69 109 GLY A CA 1
ATOM 878 C C . GLY A 1 109 ? -39.482 2.225 17.823 1.00 80.69 109 GLY A C 1
ATOM 879 O O . GLY A 1 109 ? -39.357 3.341 17.323 1.00 80.69 109 GLY A O 1
ATOM 880 N N . ASP A 1 110 ? -38.719 1.801 18.840 1.00 87.81 110 ASP A N 1
ATOM 881 C CA . ASP A 1 110 ? -37.648 2.618 19.424 1.00 87.81 110 ASP A CA 1
ATOM 882 C C . ASP A 1 110 ? -36.399 2.668 18.520 1.00 87.81 110 ASP A C 1
ATOM 884 O O . ASP A 1 110 ? -36.167 1.816 17.656 1.00 87.81 110 ASP A O 1
ATOM 888 N N . LEU A 1 111 ? -35.552 3.677 18.737 1.00 86.62 111 LEU A N 1
ATOM 889 C CA . LEU A 1 111 ? -34.293 3.857 18.022 1.00 86.62 111 LEU A CA 1
ATOM 890 C C . LEU A 1 111 ? -33.095 3.549 18.919 1.00 86.62 111 LEU A C 1
ATOM 892 O O . LEU A 1 111 ? -32.758 4.313 19.827 1.00 86.62 111 LEU A O 1
ATOM 896 N N . PHE A 1 112 ? -32.375 2.477 18.609 1.00 86.56 112 PHE A N 1
ATOM 897 C CA . PHE A 1 112 ? -31.072 2.202 19.199 1.00 86.56 112 PHE A CA 1
ATOM 898 C C . PHE A 1 112 ? -30.008 3.122 18.590 1.00 86.56 112 PHE A C 1
ATOM 900 O O . PHE A 1 112 ? -29.861 3.171 17.368 1.00 86.56 112 PHE A O 1
ATOM 907 N N . VAL A 1 113 ? -29.260 3.831 19.442 1.00 84.88 113 VAL A N 1
ATOM 908 C CA . VAL A 1 113 ? -28.128 4.689 19.062 1.00 84.88 113 VAL A CA 1
ATOM 909 C C . VAL A 1 113 ? -26.909 4.269 19.875 1.00 84.88 113 VAL A C 1
ATOM 911 O O . VAL A 1 113 ? -26.972 4.233 21.102 1.00 84.88 113 VAL A O 1
ATOM 914 N N . GLN A 1 114 ? -25.802 3.956 19.206 1.00 81.00 114 GLN A N 1
ATOM 915 C CA . GLN A 1 114 ? -24.554 3.556 19.855 1.00 81.00 114 GLN A CA 1
ATOM 916 C C . GLN A 1 114 ? -23.380 4.385 19.340 1.00 81.00 114 GLN A C 1
ATOM 918 O O . GLN A 1 114 ? -23.130 4.411 18.137 1.00 81.00 114 GLN A O 1
ATOM 923 N N . GLU A 1 115 ? -22.626 4.983 20.259 1.00 77.50 115 GLU A N 1
ATOM 924 C CA . GLU A 1 115 ? -21.308 5.566 19.991 1.00 77.50 115 GLU A CA 1
ATOM 925 C C . GLU A 1 115 ? -20.257 4.464 19.786 1.00 77.50 115 GLU A C 1
ATOM 927 O O . GLU A 1 115 ? -20.242 3.450 20.490 1.00 77.50 115 GLU A O 1
ATOM 932 N N . LEU A 1 116 ? -19.373 4.655 18.809 1.00 60.91 116 LEU A N 1
ATOM 933 C CA . LEU A 1 116 ? -18.260 3.759 18.512 1.00 60.91 116 LEU A CA 1
ATOM 934 C C . LEU A 1 116 ? -16.913 4.428 18.822 1.00 60.91 116 LEU A C 1
ATOM 936 O O . LEU A 1 116 ? -16.576 5.446 18.220 1.00 60.91 116 LEU A O 1
ATOM 940 N N . ASP A 1 117 ? -16.119 3.756 19.660 1.00 52.62 117 ASP A N 1
ATOM 941 C CA . ASP A 1 117 ? -14.692 4.005 19.932 1.00 52.62 117 ASP A CA 1
ATOM 942 C C . ASP A 1 117 ? -13.841 2.801 19.457 1.00 52.62 117 ASP A C 1
ATOM 944 O O . ASP A 1 117 ? -14.332 1.671 19.409 1.00 52.62 117 ASP A O 1
ATOM 948 N N . HIS A 1 118 ? -12.516 2.896 19.296 1.00 63.28 118 HIS A N 1
ATOM 949 C CA . HIS A 1 118 ? -11.779 3.387 18.124 1.00 63.28 118 HIS A CA 1
ATOM 950 C C . HIS A 1 118 ? -10.920 2.227 17.555 1.00 63.28 118 HIS A C 1
ATOM 952 O O . HIS A 1 118 ? -10.587 1.289 18.287 1.00 63.28 118 HIS A O 1
ATOM 958 N N . PHE A 1 119 ? -10.503 2.365 16.288 1.00 56.47 119 PHE A N 1
ATOM 959 C CA . PHE A 1 119 ? -9.615 1.507 15.478 1.00 56.47 119 PHE A CA 1
ATOM 960 C C . PHE A 1 119 ? -10.265 0.307 14.768 1.00 56.47 119 PHE A C 1
ATOM 962 O O . PHE A 1 119 ? -11.153 -0.343 15.335 1.00 56.47 119 PHE A O 1
ATOM 969 N N . PRO A 1 120 ? -9.755 -0.079 13.572 1.00 57.38 120 PRO A N 1
ATOM 970 C CA . PRO A 1 120 ? -10.196 -1.275 12.877 1.00 57.38 120 PRO A CA 1
ATOM 971 C C . PRO A 1 120 ? -10.011 -2.459 13.811 1.00 57.38 120 PRO A C 1
ATOM 973 O O . PRO A 1 120 ? -9.023 -2.554 14.549 1.00 57.38 120 PRO A O 1
ATOM 976 N N . ALA A 1 121 ? -10.913 -3.424 13.739 1.00 53.94 121 ALA A N 1
ATOM 977 C CA . ALA A 1 121 ? -10.892 -4.560 14.648 1.00 53.94 121 ALA A CA 1
ATOM 978 C C . ALA A 1 121 ? -9.586 -5.335 14.648 1.00 53.94 121 ALA A C 1
ATOM 980 O O . ALA A 1 121 ? -9.126 -5.766 15.699 1.00 53.94 121 ALA A O 1
ATOM 981 N N . ARG A 1 122 ? -8.953 -5.437 13.479 1.00 55.06 122 ARG A N 1
ATOM 982 C CA . ARG A 1 122 ? -7.636 -6.045 13.341 1.00 55.06 122 ARG A CA 1
ATOM 983 C C . ARG A 1 122 ? -6.599 -5.350 14.224 1.00 55.06 122 ARG A C 1
ATOM 985 O O . ARG A 1 122 ? -5.831 -6.028 14.899 1.00 55.06 122 ARG A O 1
ATOM 992 N N . LEU A 1 123 ? -6.593 -4.017 14.256 1.00 60.16 123 LEU A N 1
ATOM 993 C CA . LEU A 1 123 ? -5.684 -3.267 15.118 1.00 60.16 123 LEU A CA 1
ATOM 994 C C . LEU A 1 123 ? -6.050 -3.425 16.597 1.00 60.16 123 LEU A C 1
ATOM 996 O O . LEU A 1 123 ? -5.165 -3.579 17.437 1.00 60.16 123 LEU A O 1
ATOM 1000 N N . ARG A 1 124 ? -7.347 -3.446 16.915 1.00 71.12 124 ARG A N 1
ATOM 1001 C CA . ARG A 1 124 ? -7.863 -3.649 18.275 1.00 71.12 124 ARG A CA 1
ATOM 1002 C C . ARG A 1 124 ? -7.539 -5.037 18.848 1.00 71.12 124 ARG A C 1
ATOM 1004 O O . ARG A 1 124 ? -7.237 -5.187 20.028 1.00 71.12 124 ARG A O 1
ATOM 1011 N N . GLU A 1 125 ? -7.612 -6.068 18.017 1.00 67.44 125 GLU A N 1
ATOM 1012 C CA . GLU A 1 125 ? -7.520 -7.466 18.441 1.00 67.44 125 GLU A CA 1
ATOM 1013 C C . GLU A 1 125 ? -6.098 -8.015 18.391 1.00 67.44 125 GLU A C 1
ATOM 1015 O O . GLU A 1 125 ? -5.749 -8.852 19.225 1.00 67.44 125 GLU A O 1
ATOM 1020 N N . LEU A 1 126 ? -5.259 -7.552 17.463 1.00 72.12 126 LEU A N 1
ATOM 1021 C CA . LEU A 1 126 ? -3.899 -8.075 17.309 1.00 72.12 126 LEU A CA 1
ATOM 1022 C C . LEU A 1 126 ? -2.850 -7.289 18.102 1.00 72.12 126 LEU A C 1
ATOM 1024 O O . LEU A 1 126 ? -1.803 -7.846 18.433 1.00 72.12 126 LEU A O 1
ATOM 1028 N N . TYR A 1 127 ? -3.131 -6.034 18.458 1.00 76.38 127 TYR A N 1
ATOM 1029 C CA . TYR A 1 127 ? -2.147 -5.141 19.070 1.00 76.38 127 TYR A CA 1
ATOM 1030 C C . TYR A 1 127 ? -2.621 -4.589 20.416 1.00 76.38 127 TYR A C 1
ATOM 1032 O O . TYR A 1 127 ? -3.806 -4.591 20.740 1.00 76.38 127 TYR A O 1
ATOM 1040 N N . SER A 1 128 ? -1.654 -4.154 21.218 1.00 76.12 128 SER A N 1
ATOM 1041 C CA . SER A 1 128 ? -1.858 -3.281 22.370 1.00 76.12 128 SER A CA 1
ATOM 1042 C C . SER A 1 128 ? -1.741 -1.823 21.928 1.00 76.12 128 SER A C 1
ATOM 1044 O O . SER A 1 128 ? -0.877 -1.492 21.112 1.00 76.12 128 SER A O 1
ATOM 1046 N N . HIS A 1 129 ? -2.610 -0.969 22.465 1.00 81.44 129 HIS A N 1
ATOM 1047 C CA . HIS A 1 129 ? -2.738 0.443 22.096 1.00 81.44 129 HIS A CA 1
ATOM 1048 C C . HIS A 1 129 ? -2.109 1.309 23.170 1.00 81.44 129 HIS A C 1
ATOM 1050 O O . HIS A 1 129 ? -2.510 1.258 24.331 1.00 81.44 129 HIS A O 1
ATOM 1056 N N . TRP A 1 130 ? -1.120 2.103 22.785 1.00 78.06 130 TRP A N 1
ATOM 1057 C CA . TRP A 1 130 ? -0.408 2.982 23.700 1.00 78.06 130 TRP A CA 1
ATOM 1058 C C . TRP A 1 130 ? -0.583 4.413 23.229 1.00 78.06 130 TRP A C 1
ATOM 1060 O O . TRP A 1 130 ? 0.014 4.811 22.231 1.00 78.06 130 TRP A O 1
ATOM 1070 N N . TYR A 1 131 ? -1.422 5.172 23.930 1.00 78.38 131 TYR A N 1
ATOM 1071 C CA . TYR A 1 131 ? -1.579 6.590 23.649 1.00 78.38 131 TYR A CA 1
ATOM 1072 C C . TYR A 1 131 ? -0.393 7.367 24.213 1.00 78.38 131 TYR A C 1
ATOM 1074 O O . TYR A 1 131 ? -0.124 7.338 25.414 1.00 78.38 131 TYR A O 1
ATOM 1082 N N . TRP A 1 132 ? 0.316 8.051 23.325 1.00 76.81 132 TRP A N 1
ATOM 1083 C CA . TRP A 1 132 ? 1.430 8.916 23.650 1.00 76.81 132 TRP A CA 1
ATOM 1084 C C . TRP A 1 132 ? 0.963 10.369 23.650 1.00 76.81 132 TRP A C 1
ATOM 1086 O O . TRP A 1 132 ? 0.831 11.010 22.605 1.00 76.81 132 TRP A O 1
ATOM 1096 N N . VAL A 1 133 ? 0.701 10.875 24.853 1.00 70.94 133 VAL A N 1
ATOM 1097 C CA . VAL A 1 133 ? 0.060 12.172 25.090 1.00 70.94 133 VAL A CA 1
ATOM 1098 C C . VAL A 1 133 ? 0.883 13.325 24.514 1.00 70.94 133 VAL A C 1
ATOM 1100 O O . VAL A 1 133 ? 0.348 14.164 23.794 1.00 70.94 133 VAL A O 1
ATOM 1103 N N . GLU A 1 134 ? 2.191 13.351 24.772 1.00 81.25 134 GLU A N 1
ATOM 1104 C CA . GLU A 1 134 ? 3.085 14.448 24.385 1.00 81.25 134 GLU A CA 1
ATOM 1105 C C . GLU A 1 134 ? 3.224 14.593 22.866 1.00 81.25 134 GLU A C 1
ATOM 1107 O O . GLU A 1 134 ? 3.515 15.679 22.365 1.00 81.25 134 GLU A O 1
ATOM 1112 N N . ARG A 1 135 ? 3.025 13.499 22.126 1.00 78.62 135 ARG A N 1
ATOM 1113 C CA . ARG A 1 135 ? 3.128 13.459 20.662 1.00 78.62 135 ARG A CA 1
ATOM 1114 C C . ARG A 1 135 ? 1.779 13.324 19.962 1.00 78.62 135 ARG A C 1
ATOM 1116 O O . ARG A 1 135 ? 1.769 13.243 18.739 1.00 78.62 135 ARG A O 1
ATOM 1123 N N . LYS A 1 136 ? 0.670 13.318 20.716 1.00 79.00 136 LYS A N 1
ATOM 1124 C CA . LYS A 1 136 ? -0.701 13.134 20.215 1.00 79.00 136 LYS A CA 1
ATOM 1125 C C . LYS A 1 136 ? -0.794 11.982 19.208 1.00 79.00 136 LYS A C 1
ATOM 1127 O O . LYS A 1 136 ? -1.243 12.162 18.080 1.00 79.00 136 LYS A O 1
ATOM 1132 N N . CYS A 1 137 ? -0.335 10.793 19.585 1.00 81.50 137 CYS A N 1
ATOM 1133 C CA . CYS A 1 137 ? -0.391 9.631 18.699 1.00 81.50 137 CYS A CA 1
ATOM 1134 C C . CYS A 1 137 ? -0.682 8.335 19.453 1.00 81.50 137 CYS A C 1
ATOM 1136 O O . CYS A 1 137 ? -0.464 8.238 20.658 1.00 81.50 137 CYS A O 1
ATOM 1138 N N . VAL A 1 138 ? -1.173 7.322 18.741 1.00 80.19 138 VAL A N 1
ATOM 1139 C CA . VAL A 1 138 ? -1.339 5.961 19.267 1.00 80.19 138 VAL A CA 1
ATOM 1140 C C . VAL A 1 138 ? -0.318 5.031 18.627 1.00 80.19 138 VAL A C 1
ATOM 1142 O O . VAL A 1 138 ? -0.233 4.934 17.406 1.00 80.19 138 VAL A O 1
ATOM 1145 N N . LEU A 1 139 ? 0.448 4.324 19.456 1.00 81.12 139 LEU A N 1
ATOM 1146 C CA . LEU A 1 139 ? 1.381 3.283 19.034 1.00 81.12 139 LEU A CA 1
ATOM 1147 C C . LEU A 1 139 ? 0.706 1.912 19.151 1.00 81.12 139 LEU A C 1
ATOM 1149 O O . LEU A 1 139 ? 0.152 1.574 20.202 1.00 81.12 139 LEU A O 1
ATOM 1153 N N . PHE A 1 140 ? 0.795 1.100 18.099 1.00 83.06 140 PHE A N 1
ATOM 1154 C CA . PHE A 1 140 ? 0.283 -0.269 18.073 1.00 83.06 140 PHE A CA 1
ATOM 1155 C C . PHE A 1 140 ? 1.441 -1.249 18.208 1.00 83.06 140 PHE A C 1
ATOM 1157 O O . PHE A 1 140 ? 2.304 -1.349 17.331 1.00 83.06 140 PHE A O 1
ATOM 1164 N N . ARG A 1 141 ? 1.452 -1.983 19.320 1.00 81.56 141 ARG A N 1
ATOM 1165 C CA . ARG A 1 141 ? 2.537 -2.900 19.696 1.00 81.56 141 ARG A CA 1
ATOM 1166 C C . ARG A 1 141 ? 2.034 -4.336 19.806 1.00 81.56 141 ARG A C 1
ATOM 1168 O O . ARG A 1 141 ? 0.878 -4.524 20.191 1.00 81.56 141 ARG A O 1
ATOM 1175 N N . PRO A 1 142 ? 2.861 -5.362 19.548 1.00 80.38 142 PRO A N 1
ATOM 1176 C CA . PRO A 1 142 ? 2.490 -6.744 19.835 1.00 80.38 142 PRO A CA 1
ATOM 1177 C C . PRO A 1 142 ? 2.029 -6.910 21.293 1.00 80.38 142 PRO A C 1
ATOM 1179 O O . PRO A 1 142 ? 2.536 -6.246 22.197 1.00 80.38 142 PRO A O 1
ATOM 1182 N N . LYS A 1 143 ? 1.049 -7.787 21.541 1.00 77.19 143 LYS A N 1
ATOM 1183 C CA . LYS A 1 143 ? 0.458 -7.979 22.883 1.00 77.19 143 LYS A CA 1
ATOM 1184 C C . LYS A 1 143 ? 1.425 -8.578 23.912 1.00 77.19 143 LYS A C 1
ATOM 1186 O O . LYS A 1 143 ? 1.147 -8.562 25.108 1.00 77.19 143 LYS A O 1
ATOM 1191 N N . GLN A 1 144 ? 2.561 -9.114 23.472 1.00 81.69 144 GLN A N 1
ATOM 1192 C CA . GLN A 1 144 ? 3.601 -9.638 24.347 1.00 81.69 144 GLN A CA 1
ATOM 1193 C C . GLN A 1 144 ? 4.216 -8.496 25.169 1.00 81.69 144 GLN A C 1
ATOM 1195 O O . GLN A 1 144 ? 4.905 -7.638 24.629 1.00 81.69 144 GLN A O 1
ATOM 1200 N N . ALA A 1 145 ? 4.040 -8.526 26.494 1.00 60.94 145 ALA A N 1
ATOM 1201 C CA . ALA A 1 145 ? 4.411 -7.429 27.399 1.00 60.94 145 ALA A CA 1
ATOM 1202 C C . ALA A 1 145 ? 5.879 -6.956 27.296 1.00 60.94 145 ALA A C 1
ATOM 1204 O O . ALA A 1 145 ? 6.175 -5.786 27.537 1.00 60.94 145 ALA A O 1
ATOM 1205 N N . LYS A 1 146 ? 6.809 -7.851 26.933 1.00 73.25 146 LYS A N 1
ATOM 1206 C CA . LYS A 1 146 ? 8.238 -7.525 26.774 1.00 73.25 146 LYS A CA 1
ATOM 1207 C C . LYS A 1 146 ? 8.594 -6.968 25.391 1.00 73.25 146 LYS A C 1
ATOM 1209 O O . LYS A 1 146 ? 9.680 -6.419 25.236 1.00 73.25 146 LYS A O 1
ATOM 1214 N N . CYS A 1 147 ? 7.710 -7.095 24.403 1.00 75.94 147 CYS A N 1
ATOM 1215 C CA . CYS A 1 147 ? 7.960 -6.611 23.053 1.00 75.94 147 CYS A CA 1
ATOM 1216 C C . CYS A 1 147 ? 7.705 -5.104 22.986 1.00 75.94 147 CYS A C 1
ATOM 1218 O O . CYS A 1 147 ? 6.583 -4.642 23.199 1.00 75.94 147 CYS A O 1
ATOM 1220 N N . ARG A 1 148 ? 8.756 -4.322 22.732 1.00 79.12 148 ARG A N 1
ATOM 1221 C CA . ARG A 1 148 ? 8.675 -2.860 22.569 1.00 79.12 148 ARG A CA 1
ATOM 1222 C C . ARG A 1 148 ? 8.566 -2.418 21.116 1.00 79.12 148 ARG A C 1
ATOM 1224 O O . ARG A 1 148 ? 8.492 -1.224 20.869 1.00 79.12 148 ARG A O 1
ATOM 1231 N N . GLU A 1 149 ? 8.515 -3.370 20.192 1.00 86.25 149 GLU A N 1
ATOM 1232 C CA . GLU A 1 149 ? 8.412 -3.064 18.773 1.00 86.25 149 GLU A CA 1
ATOM 1233 C C . GLU A 1 149 ? 7.063 -2.423 18.443 1.00 86.25 149 GLU A C 1
ATOM 1235 O O . GLU A 1 149 ? 6.030 -2.813 18.996 1.00 86.25 149 GLU A O 1
ATOM 1240 N N . VAL A 1 150 ? 7.076 -1.446 17.541 1.00 83.31 150 VAL A N 1
ATOM 1241 C CA . VAL A 1 150 ? 5.880 -0.731 17.082 1.00 83.31 150 VAL A CA 1
ATOM 1242 C C . VAL A 1 150 ? 5.618 -1.107 15.634 1.00 83.31 150 VAL A C 1
ATOM 1244 O O . VAL A 1 150 ? 6.509 -1.009 14.801 1.00 83.31 150 VAL A O 1
ATOM 1247 N N . PHE A 1 151 ? 4.406 -1.578 15.343 1.00 78.62 151 PHE A N 1
ATOM 1248 C CA . PHE A 1 151 ? 4.034 -2.077 14.013 1.00 78.62 151 PHE A CA 1
ATOM 1249 C C . PHE A 1 151 ? 3.122 -1.101 13.274 1.00 78.62 151 PHE A C 1
ATOM 1251 O O . PHE A 1 151 ? 3.109 -1.082 12.048 1.00 78.62 151 PHE A O 1
ATOM 1258 N N . PHE A 1 152 ? 2.374 -0.279 14.013 1.00 81.56 152 PHE A N 1
ATOM 1259 C CA . PHE A 1 152 ? 1.617 0.831 13.448 1.00 81.56 152 PHE A CA 1
ATOM 1260 C C . PHE A 1 152 ? 1.717 2.050 14.357 1.00 81.56 152 PHE A C 1
ATOM 1262 O O . PHE A 1 152 ? 1.849 1.918 15.578 1.00 81.56 152 PHE A O 1
ATOM 1269 N N . VAL A 1 153 ? 1.607 3.232 13.764 1.00 80.31 153 VAL A N 1
ATOM 1270 C CA . VAL A 1 153 ? 1.508 4.507 14.474 1.00 80.31 153 VAL A CA 1
ATOM 1271 C C . VAL A 1 153 ? 0.342 5.286 13.897 1.00 80.31 153 VAL A C 1
ATOM 1273 O O . VAL A 1 153 ? 0.217 5.394 12.683 1.00 80.31 153 VAL A O 1
ATOM 1276 N N . ALA A 1 154 ? -0.512 5.827 14.758 1.00 77.94 154 ALA A N 1
ATOM 1277 C CA . ALA A 1 154 ? -1.596 6.706 14.354 1.00 77.94 154 ALA A CA 1
ATOM 1278 C C . ALA A 1 154 ? -1.466 8.080 15.025 1.00 77.94 154 ALA A C 1
ATOM 1280 O O . ALA A 1 154 ? -1.962 8.244 16.144 1.00 77.94 154 ALA A O 1
ATOM 1281 N N . PRO A 1 155 ? -0.760 9.056 14.418 1.00 75.00 155 PRO A N 1
ATOM 1282 C CA . PRO A 1 155 ? -0.840 10.446 14.848 1.00 75.00 155 PRO A CA 1
ATOM 1283 C C . PRO A 1 155 ? -2.259 10.992 14.679 1.00 75.00 155 PRO A C 1
ATOM 1285 O O . PRO A 1 155 ? -2.974 10.643 13.735 1.00 75.00 155 PRO A O 1
ATOM 1288 N N . LEU A 1 156 ? -2.644 11.856 15.612 1.00 71.81 156 LEU A N 1
ATOM 1289 C CA . LEU A 1 156 ? -3.820 12.699 15.492 1.00 71.81 156 LEU A CA 1
ATOM 1290 C C . LEU A 1 156 ? -3.404 13.989 14.786 1.00 71.81 156 LEU A C 1
ATOM 1292 O O . LEU A 1 156 ? -2.443 14.641 15.201 1.00 71.81 156 LEU A O 1
ATOM 1296 N N . ASP A 1 157 ? -4.126 14.355 13.733 1.00 67.44 157 ASP A N 1
ATOM 1297 C CA . ASP A 1 157 ? -3.998 15.682 13.138 1.00 67.44 157 ASP A CA 1
ATOM 1298 C C . ASP A 1 157 ? -4.673 16.760 14.012 1.00 67.44 157 ASP A C 1
ATOM 1300 O O . ASP A 1 157 ? -5.337 16.465 15.011 1.00 67.44 157 ASP A O 1
ATOM 1304 N N . ASP A 1 158 ? -4.504 18.033 13.643 1.00 66.88 158 ASP A N 1
ATOM 1305 C CA . ASP A 1 158 ? -5.077 19.169 14.382 1.00 66.88 158 ASP A CA 1
ATOM 1306 C C . ASP A 1 158 ? -6.616 19.166 14.410 1.00 66.88 158 ASP A C 1
ATOM 1308 O O . ASP A 1 158 ? -7.216 19.844 15.243 1.00 66.88 158 ASP A O 1
ATOM 1312 N N . SER A 1 159 ? -7.257 18.388 13.531 1.00 55.00 159 SER A N 1
ATOM 1313 C CA . SER A 1 159 ? -8.707 18.171 13.521 1.00 55.00 159 SER A CA 1
ATOM 1314 C C . SER A 1 159 ? -9.152 16.978 14.375 1.00 55.00 159 SER A C 1
ATOM 1316 O O . SER A 1 159 ? -10.335 16.646 14.395 1.00 55.00 159 SER A O 1
ATOM 1318 N N . GLY A 1 160 ? -8.219 16.327 15.078 1.00 51.69 160 GLY A N 1
ATOM 1319 C CA . GLY A 1 160 ? -8.474 15.139 15.893 1.00 51.69 160 GLY A CA 1
ATOM 1320 C C . GLY A 1 160 ? -8.607 13.854 15.075 1.00 51.69 160 GLY A C 1
ATOM 1321 O O . GLY A 1 160 ? -8.916 12.796 15.625 1.00 51.69 160 GLY A O 1
ATOM 1322 N N . ALA A 1 161 ? -8.365 13.906 13.765 1.00 53.84 161 ALA A N 1
ATOM 1323 C CA . ALA A 1 161 ? -8.489 12.750 12.903 1.00 53.84 161 ALA A CA 1
ATOM 1324 C C . ALA A 1 161 ? -7.223 11.885 12.980 1.00 53.84 161 ALA A C 1
ATOM 1326 O O . ALA A 1 161 ? -6.097 12.361 12.844 1.00 53.84 161 ALA A O 1
ATOM 1327 N N . LEU A 1 162 ? -7.419 10.580 13.160 1.00 60.53 162 LEU A N 1
ATOM 1328 C CA . LEU A 1 162 ? -6.339 9.598 13.173 1.00 60.53 162 LEU A CA 1
ATOM 1329 C C . LEU A 1 162 ? -5.952 9.217 11.740 1.00 60.53 162 LEU A C 1
ATOM 1331 O O . LEU A 1 162 ? -6.805 8.788 10.959 1.00 60.53 162 LEU A O 1
ATOM 1335 N N . GLN A 1 163 ? -4.666 9.330 11.406 1.00 64.31 163 GLN A N 1
ATOM 1336 C CA . GLN A 1 163 ? -4.088 8.700 10.216 1.00 64.31 163 GLN A CA 1
ATOM 1337 C C . GLN A 1 163 ? -3.195 7.555 10.658 1.00 64.31 163 GLN A C 1
ATOM 1339 O O . GLN A 1 163 ? -2.263 7.785 11.410 1.00 64.31 163 GLN A O 1
ATOM 1344 N N . CYS A 1 164 ? -3.479 6.324 10.238 1.00 68.75 164 CYS A N 1
ATOM 1345 C CA . CYS A 1 164 ? -2.712 5.158 10.667 1.00 68.75 164 CYS A CA 1
ATOM 1346 C C . CYS A 1 164 ? -1.662 4.776 9.620 1.00 68.75 164 CYS A C 1
ATOM 1348 O O . CYS A 1 164 ? -1.996 4.530 8.464 1.00 68.75 164 CYS A O 1
ATOM 1350 N N . TYR A 1 165 ? -0.409 4.680 10.052 1.00 69.50 165 TYR A N 1
ATOM 1351 C CA . TYR A 1 165 ? 0.736 4.284 9.244 1.00 69.50 165 TYR A CA 1
ATOM 1352 C C . TYR A 1 165 ? 1.266 2.942 9.727 1.00 69.50 165 TYR A C 1
ATOM 1354 O O . TYR A 1 165 ? 1.404 2.717 10.932 1.00 69.50 165 TYR A O 1
ATOM 1362 N N . GLN A 1 166 ? 1.596 2.060 8.789 1.00 71.12 166 GLN A N 1
ATOM 1363 C CA . GLN A 1 166 ? 2.366 0.863 9.096 1.00 71.12 166 GLN A CA 1
ATOM 1364 C C . GLN A 1 166 ? 3.834 1.249 9.285 1.00 71.12 166 GLN A C 1
ATOM 1366 O O . GLN A 1 166 ? 4.407 1.937 8.447 1.00 71.12 166 GLN A O 1
ATOM 1371 N N . VAL A 1 167 ? 4.440 0.798 10.382 1.00 71.25 167 VAL A N 1
ATOM 1372 C CA . VAL A 1 167 ? 5.874 0.975 10.621 1.00 71.25 167 VAL A CA 1
ATOM 1373 C C . VAL A 1 167 ? 6.625 -0.109 9.850 1.00 71.25 167 VAL A C 1
ATOM 1375 O O . VAL A 1 167 ? 6.282 -1.291 9.985 1.00 71.25 167 VAL A O 1
ATOM 1378 N N . PRO A 1 168 ? 7.654 0.250 9.066 1.00 69.94 168 PRO A N 1
ATOM 1379 C CA . PRO A 1 168 ? 8.520 -0.725 8.425 1.00 69.94 168 PRO A CA 1
ATOM 1380 C C . PRO A 1 168 ? 9.110 -1.706 9.426 1.00 69.94 168 PRO A C 1
ATOM 1382 O O . PRO A 1 168 ? 9.521 -1.326 10.520 1.00 69.94 168 PRO A O 1
ATOM 1385 N N . PHE A 1 169 ? 9.254 -2.968 9.028 1.00 66.62 169 PHE A N 1
ATOM 1386 C CA . PHE A 1 169 ? 9.851 -3.974 9.907 1.00 66.62 169 PHE A CA 1
ATOM 1387 C C . PHE A 1 169 ? 11.277 -3.602 10.356 1.00 66.62 169 PHE A C 1
ATOM 1389 O O . PHE A 1 169 ? 11.657 -3.883 11.491 1.00 66.62 169 PHE A O 1
ATOM 1396 N N . SER A 1 170 ? 12.053 -2.925 9.497 1.00 68.06 170 SER A N 1
ATOM 1397 C CA . SER A 1 170 ? 13.395 -2.434 9.843 1.00 68.06 170 SER A CA 1
ATOM 1398 C C . SER A 1 170 ? 13.390 -1.380 10.946 1.00 68.06 170 SER A C 1
ATOM 1400 O O . SER A 1 170 ? 14.345 -1.307 11.713 1.00 68.06 170 SER A O 1
ATOM 1402 N N . ASP A 1 171 ? 12.315 -0.599 11.028 1.00 73.50 171 ASP A N 1
ATOM 1403 C CA . ASP A 1 171 ? 12.186 0.562 11.906 1.00 73.50 171 ASP A CA 1
ATOM 1404 C C . ASP A 1 171 ? 11.372 0.211 13.160 1.00 73.50 171 ASP A C 1
ATOM 1406 O O . ASP A 1 171 ? 11.356 0.963 14.127 1.00 73.50 171 ASP A O 1
ATOM 1410 N N . ALA A 1 172 ? 10.737 -0.967 13.196 1.00 80.12 172 ALA A N 1
ATOM 1411 C CA . ALA A 1 172 ? 9.889 -1.406 14.300 1.00 80.12 172 ALA A CA 1
ATOM 1412 C C . ALA A 1 172 ? 10.618 -1.437 15.656 1.00 80.12 172 ALA A C 1
ATOM 1414 O O . ALA A 1 172 ? 9.967 -1.368 16.695 1.00 80.12 172 ALA A O 1
ATOM 1415 N N . LYS A 1 173 ? 11.955 -1.534 15.652 1.00 83.19 173 LYS A N 1
ATOM 1416 C CA . LYS A 1 173 ? 12.826 -1.541 16.843 1.00 83.19 173 LYS A CA 1
ATOM 1417 C C . LYS A 1 173 ? 13.427 -0.177 17.190 1.00 83.19 173 LYS A C 1
ATOM 1419 O O . LYS A 1 173 ? 14.062 -0.066 18.241 1.00 83.19 173 LYS A O 1
ATOM 1424 N N . ASP A 1 174 ? 13.269 0.820 16.324 1.00 85.12 174 ASP A N 1
ATOM 1425 C CA . ASP A 1 174 ? 13.798 2.162 16.550 1.00 85.12 174 ASP A CA 1
ATOM 1426 C C . ASP A 1 174 ? 13.059 2.858 17.707 1.00 85.12 174 ASP A C 1
ATOM 1428 O O . ASP A 1 174 ? 12.008 2.412 18.180 1.00 85.12 174 ASP A O 1
ATOM 1432 N N . SER A 1 175 ? 13.619 3.968 18.204 1.00 89.25 175 SER A N 1
ATOM 1433 C CA . SER A 1 175 ? 12.927 4.764 19.220 1.00 89.25 175 SER A CA 1
ATOM 1434 C C . SER A 1 175 ? 11.637 5.359 18.655 1.00 89.25 175 SER A C 1
ATOM 1436 O O . SER A 1 175 ? 11.538 5.679 17.468 1.00 89.25 175 SER A O 1
ATOM 1438 N N . TYR A 1 176 ? 10.640 5.550 19.517 1.00 87.25 176 TYR A N 1
ATOM 1439 C CA . TYR A 1 176 ? 9.323 6.018 19.089 1.00 87.25 176 TYR A CA 1
ATOM 1440 C C . TYR A 1 176 ? 9.387 7.415 18.449 1.00 87.25 176 TYR A C 1
ATOM 1442 O O . TYR A 1 176 ? 8.682 7.690 17.482 1.00 87.25 176 TYR A O 1
ATOM 1450 N N . GLU A 1 177 ? 10.268 8.287 18.947 1.00 87.69 177 GLU A N 1
ATOM 1451 C CA . GLU A 1 177 ? 10.536 9.609 18.376 1.00 87.69 177 GLU A CA 1
ATOM 1452 C C . GLU A 1 177 ? 11.100 9.510 16.958 1.00 87.69 177 GLU A C 1
ATOM 1454 O O . GLU A 1 177 ? 10.721 10.293 16.086 1.00 87.69 177 GLU A O 1
ATOM 1459 N N . LEU A 1 178 ? 12.002 8.553 16.728 1.00 84.81 178 LEU A N 1
ATOM 1460 C CA . LEU A 1 178 ? 12.645 8.364 15.436 1.00 84.81 178 LEU A CA 1
ATOM 1461 C C . LEU A 1 178 ? 11.641 7.832 14.410 1.00 84.81 178 LEU A C 1
ATOM 1463 O O . LEU A 1 178 ? 11.573 8.376 13.310 1.00 84.81 178 LEU A O 1
ATOM 1467 N N . ILE A 1 179 ? 10.808 6.862 14.801 1.00 84.06 179 ILE A N 1
ATOM 1468 C CA . ILE A 1 179 ? 9.704 6.346 13.977 1.00 84.06 179 ILE A CA 1
ATOM 1469 C C . ILE A 1 179 ? 8.762 7.489 13.573 1.00 84.06 179 ILE A C 1
ATOM 1471 O O . ILE A 1 179 ? 8.496 7.675 12.389 1.00 84.06 179 ILE A O 1
ATOM 1475 N N . LEU A 1 180 ? 8.310 8.310 14.532 1.00 83.50 180 LEU A N 1
ATOM 1476 C CA . LEU A 1 180 ? 7.438 9.460 14.254 1.00 83.50 180 LEU A CA 1
ATOM 1477 C C . LEU A 1 180 ? 8.073 10.466 13.289 1.00 83.50 180 LEU A C 1
ATOM 1479 O O . LEU A 1 180 ? 7.406 10.942 12.376 1.00 83.50 180 LEU A O 1
ATOM 1483 N N . SER A 1 181 ? 9.360 10.774 13.474 1.00 83.56 181 SER A N 1
ATOM 1484 C CA . SER A 1 181 ? 10.082 11.723 12.618 1.00 83.56 181 SER A CA 1
ATOM 1485 C C . SER A 1 181 ? 10.245 11.254 11.169 1.00 83.56 181 SER A C 1
ATOM 1487 O O . SER A 1 181 ? 10.507 12.079 10.300 1.00 83.56 181 SER A O 1
ATOM 1489 N N . ARG A 1 182 ? 10.087 9.948 10.913 1.00 75.88 182 ARG A N 1
ATOM 1490 C CA . ARG A 1 182 ? 10.236 9.321 9.595 1.00 75.88 182 ARG A CA 1
ATOM 1491 C C . ARG A 1 182 ? 8.910 8.985 8.921 1.00 75.88 182 ARG A C 1
ATOM 1493 O O . ARG A 1 182 ? 8.936 8.556 7.775 1.00 75.88 182 ARG A O 1
ATOM 1500 N N . LEU A 1 183 ? 7.763 9.194 9.577 1.00 70.62 183 LEU A N 1
ATOM 1501 C CA . LEU A 1 183 ? 6.453 8.856 8.999 1.00 70.62 183 LEU A CA 1
ATOM 1502 C C . LEU A 1 183 ? 6.208 9.539 7.648 1.00 70.62 183 LEU A C 1
ATOM 1504 O O . LEU A 1 183 ? 5.647 8.925 6.749 1.00 70.62 183 LEU A O 1
ATOM 1508 N N . SER A 1 184 ? 6.647 10.792 7.507 1.00 64.75 184 SER A N 1
ATOM 1509 C CA . SER A 1 184 ? 6.573 11.550 6.252 1.00 64.75 184 SER A CA 1
ATOM 1510 C C . SER A 1 184 ? 7.657 11.182 5.249 1.00 64.75 184 SER A C 1
ATOM 1512 O O . SER A 1 184 ? 7.584 11.607 4.101 1.00 64.75 184 SER A O 1
ATOM 1514 N N . ASP A 1 185 ? 8.687 10.470 5.698 1.00 67.38 185 ASP A N 1
ATOM 1515 C CA . ASP A 1 185 ? 9.809 10.126 4.850 1.00 67.38 185 ASP A CA 1
ATOM 1516 C C . ASP A 1 185 ? 9.473 8.870 4.037 1.00 67.38 185 ASP A C 1
ATOM 1518 O O . ASP A 1 185 ? 10.024 8.751 2.968 1.00 67.38 185 ASP A O 1
ATOM 1522 N N . TYR A 1 186 ? 8.584 7.955 4.443 1.00 64.75 186 TYR A N 1
ATOM 1523 C CA . TYR A 1 186 ? 8.392 6.682 3.723 1.00 64.75 186 TYR A CA 1
ATOM 1524 C C . TYR A 1 186 ? 7.886 6.829 2.278 1.00 64.75 186 TYR A C 1
ATOM 1526 O O . TYR A 1 186 ? 6.816 7.388 2.038 1.00 64.75 186 TYR A O 1
ATOM 1534 N N . GLU A 1 187 ? 8.624 6.253 1.324 1.00 62.56 187 GLU A N 1
ATOM 1535 C CA . GLU A 1 187 ? 8.230 6.204 -0.087 1.00 62.56 187 GLU A CA 1
ATOM 1536 C C . GLU A 1 187 ? 7.674 4.817 -0.442 1.00 62.56 187 GLU A C 1
ATOM 1538 O O . GLU A 1 187 ? 8.285 3.800 -0.105 1.00 62.56 187 GLU A O 1
ATOM 1543 N N . PRO A 1 188 ? 6.500 4.742 -1.095 1.00 66.69 188 PRO A N 1
ATOM 1544 C CA . PRO A 1 188 ? 5.929 3.472 -1.508 1.00 66.69 188 PRO A CA 1
ATOM 1545 C C . PRO A 1 188 ? 6.662 2.913 -2.732 1.00 66.69 188 PRO A C 1
ATOM 1547 O O . PRO A 1 188 ? 6.654 3.527 -3.799 1.00 66.69 188 PRO A O 1
ATOM 1550 N N . GLU A 1 189 ? 7.207 1.702 -2.632 1.00 73.44 189 GLU A N 1
ATOM 1551 C CA . GLU A 1 189 ? 7.643 0.944 -3.802 1.00 73.44 189 GLU A CA 1
ATOM 1552 C C . GLU A 1 189 ? 6.516 0.043 -4.303 1.00 73.44 189 GLU A C 1
ATOM 1554 O O . GLU A 1 189 ? 5.787 -0.579 -3.529 1.00 73.44 189 GLU A O 1
ATOM 1559 N N . ALA A 1 190 ? 6.372 -0.076 -5.620 1.00 78.69 190 ALA A N 1
ATOM 1560 C CA . ALA A 1 190 ? 5.378 -0.955 -6.217 1.00 78.69 190 ALA A CA 1
ATOM 1561 C C . ALA A 1 190 ? 5.919 -1.644 -7.465 1.00 78.69 190 ALA A C 1
ATOM 1563 O O . ALA A 1 190 ? 6.727 -1.098 -8.213 1.00 78.69 190 ALA A O 1
ATOM 1564 N N . MET A 1 191 ? 5.419 -2.849 -7.715 1.00 78.94 191 MET A N 1
ATOM 1565 C CA . MET A 1 191 ? 5.696 -3.627 -8.914 1.00 78.94 191 MET A CA 1
ATOM 1566 C C . MET A 1 191 ? 4.393 -3.972 -9.605 1.00 78.94 191 MET A C 1
ATOM 1568 O O . MET A 1 191 ? 3.419 -4.344 -8.948 1.00 78.94 191 MET A O 1
ATOM 1572 N N . CYS A 1 192 ? 4.391 -3.927 -10.934 1.00 74.62 192 CYS A N 1
ATOM 1573 C CA . CYS A 1 192 ? 3.256 -4.361 -11.732 1.00 74.62 192 CYS A CA 1
ATOM 1574 C C . CYS A 1 192 ? 3.661 -5.350 -12.825 1.00 74.62 192 CYS A C 1
ATOM 1576 O O . CYS A 1 192 ? 4.773 -5.302 -13.349 1.00 74.62 192 CYS A O 1
ATOM 1578 N N . ASP A 1 193 ? 2.729 -6.214 -13.212 1.00 77.38 193 ASP A N 1
ATOM 1579 C CA . ASP A 1 193 ? 2.880 -7.046 -14.400 1.00 77.38 193 ASP A CA 1
ATOM 1580 C C . ASP A 1 193 ? 2.571 -6.272 -15.700 1.00 77.38 193 ASP A C 1
ATOM 1582 O O . ASP A 1 193 ? 2.134 -5.117 -15.706 1.00 77.38 193 ASP A O 1
ATOM 1586 N N . ALA A 1 194 ? 2.748 -6.939 -16.844 1.00 78.12 194 ALA A N 1
ATOM 1587 C CA . ALA A 1 194 ? 2.463 -6.365 -18.162 1.00 78.12 194 ALA A CA 1
ATOM 1588 C C . ALA A 1 194 ? 0.978 -6.001 -18.390 1.00 78.12 194 ALA A C 1
ATOM 1590 O O . ALA A 1 194 ? 0.662 -5.278 -19.336 1.00 78.12 194 ALA A O 1
ATOM 1591 N N . SER A 1 195 ? 0.063 -6.496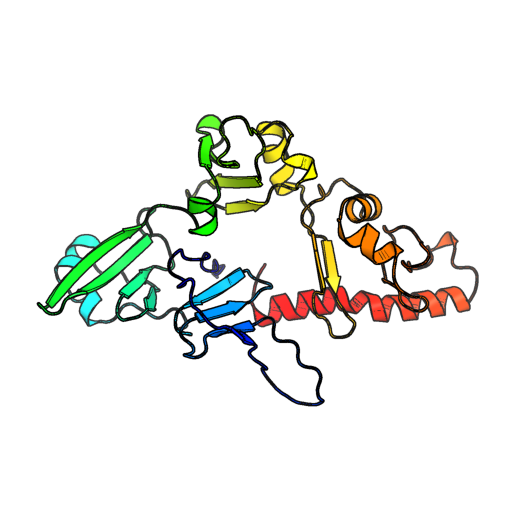 -17.548 1.00 75.12 195 SER A N 1
ATOM 1592 C CA . SER A 1 195 ? -1.371 -6.178 -17.578 1.00 75.12 195 SER A CA 1
ATOM 1593 C C . SER A 1 195 ? -1.735 -5.016 -16.645 1.00 75.12 195 SER A C 1
ATOM 1595 O O . SER A 1 195 ? -2.921 -4.812 -16.380 1.00 75.12 195 SER A O 1
ATOM 1597 N N . CYS A 1 196 ? -0.734 -4.271 -16.163 1.00 73.00 196 CYS A N 1
ATOM 1598 C CA . CYS A 1 196 ? -0.868 -3.169 -15.214 1.00 73.00 196 CYS A CA 1
ATOM 1599 C C . CYS A 1 196 ? -1.463 -3.594 -13.860 1.00 73.00 196 CYS A C 1
ATOM 1601 O O . CYS A 1 196 ? -2.262 -2.869 -13.263 1.00 73.00 196 CYS A O 1
ATOM 1603 N N . LYS A 1 197 ? -1.135 -4.802 -13.390 1.00 64.88 197 LYS A N 1
ATOM 1604 C CA . LYS A 1 197 ? -1.633 -5.320 -12.112 1.00 64.88 197 LYS A CA 1
ATOM 1605 C C . LYS A 1 197 ? -0.521 -5.292 -11.104 1.00 64.88 197 LYS A C 1
ATOM 1607 O O . LYS A 1 197 ? 0.535 -5.855 -11.369 1.00 64.88 197 LYS A O 1
ATOM 1612 N N . PHE A 1 198 ? -0.769 -4.665 -9.960 1.00 73.25 198 PHE A N 1
ATOM 1613 C CA . PHE A 1 198 ? 0.197 -4.673 -8.877 1.00 73.25 198 PHE A CA 1
ATOM 1614 C C . PHE A 1 198 ? 0.421 -6.112 -8.398 1.00 73.25 198 PHE A C 1
ATOM 1616 O O . PHE A 1 198 ? -0.527 -6.812 -8.042 1.00 73.25 198 PHE A O 1
ATOM 1623 N N . ILE A 1 199 ? 1.677 -6.547 -8.444 1.00 70.25 199 ILE A N 1
ATOM 1624 C CA . ILE A 1 199 ? 2.140 -7.878 -8.021 1.00 70.25 199 ILE A CA 1
ATOM 1625 C C . ILE A 1 199 ? 3.007 -7.808 -6.763 1.00 70.25 199 ILE A C 1
ATOM 1627 O O . ILE A 1 199 ? 3.317 -8.833 -6.170 1.00 70.25 199 ILE A O 1
ATOM 1631 N N . GLY A 1 200 ? 3.367 -6.598 -6.344 1.00 66.69 200 GLY A N 1
ATOM 1632 C CA . GLY A 1 200 ? 4.085 -6.338 -5.112 1.00 66.69 200 GLY A CA 1
ATOM 1633 C C . GLY A 1 200 ? 3.977 -4.867 -4.744 1.00 66.69 200 GLY A C 1
ATOM 1634 O O . GLY A 1 200 ? 3.875 -4.009 -5.623 1.00 66.69 200 GLY A O 1
ATOM 1635 N N . TYR A 1 201 ? 3.988 -4.594 -3.448 1.00 68.38 201 TYR A N 1
ATOM 1636 C CA . TYR A 1 201 ? 4.135 -3.260 -2.893 1.00 68.38 201 TYR A CA 1
ATOM 1637 C C . TYR A 1 201 ? 4.970 -3.329 -1.613 1.00 68.38 201 TYR A C 1
ATOM 1639 O O . TYR A 1 201 ? 5.003 -4.360 -0.932 1.00 68.38 201 TYR A O 1
ATOM 1647 N N . CYS A 1 202 ? 5.633 -2.232 -1.292 1.00 66.69 202 CYS A N 1
ATOM 1648 C CA . CYS A 1 202 ? 6.437 -2.060 -0.101 1.00 66.69 202 CYS A CA 1
ATOM 1649 C C . CYS A 1 202 ? 6.306 -0.608 0.375 1.00 66.69 202 CYS A C 1
ATOM 1651 O O . CYS A 1 202 ? 6.125 0.308 -0.418 1.00 66.69 202 CYS A O 1
ATOM 1653 N N . PHE A 1 203 ? 6.311 -0.426 1.693 1.00 65.00 203 PHE A N 1
ATOM 1654 C CA . PHE A 1 203 ? 6.305 0.883 2.355 1.00 65.00 203 PHE A CA 1
ATOM 1655 C C . PHE A 1 203 ? 7.490 0.988 3.323 1.00 65.00 203 PHE A C 1
ATOM 1657 O O . PHE A 1 203 ? 7.465 1.770 4.269 1.00 65.00 203 PHE A O 1
ATOM 1664 N N . ASN A 1 204 ? 8.492 0.115 3.160 1.00 58.88 204 ASN A N 1
ATOM 1665 C CA . ASN A 1 204 ? 9.481 -0.154 4.201 1.00 58.88 204 ASN A CA 1
ATOM 1666 C C . ASN A 1 204 ? 10.716 0.752 4.140 1.00 58.88 204 ASN A C 1
ATOM 1668 O O . ASN A 1 204 ? 11.621 0.595 4.964 1.00 58.88 204 ASN A O 1
ATOM 1672 N N . SER A 1 205 ? 10.778 1.677 3.186 1.00 56.66 205 SER A N 1
ATOM 1673 C CA . SER A 1 205 ? 11.972 2.483 2.961 1.00 56.66 205 SER A CA 1
ATOM 1674 C C . SER A 1 205 ? 11.717 3.951 3.265 1.00 56.66 205 SER A C 1
ATOM 1676 O O . SER A 1 205 ? 10.806 4.552 2.699 1.00 56.66 205 SER A O 1
ATOM 1678 N N . PRO A 1 206 ? 12.531 4.569 4.136 1.00 57.78 206 PRO A N 1
ATOM 1679 C CA . PRO A 1 206 ? 12.568 6.018 4.241 1.00 57.78 206 PRO A CA 1
ATOM 1680 C C . PRO A 1 206 ? 12.969 6.603 2.880 1.00 57.78 206 PRO A C 1
ATOM 1682 O O . PRO A 1 206 ? 13.966 6.191 2.304 1.00 57.78 206 PRO A O 1
ATOM 1685 N N . GLY A 1 207 ? 12.272 7.617 2.405 1.00 54.91 207 GLY A N 1
ATOM 1686 C CA . GLY A 1 207 ? 12.413 8.311 1.113 1.00 54.91 207 GLY A CA 1
ATOM 1687 C C . GLY A 1 207 ? 13.683 9.142 0.966 1.00 54.91 207 GLY A C 1
ATOM 1688 O O . GLY A 1 207 ? 13.871 9.878 0.008 1.00 54.91 207 GLY A O 1
ATOM 1689 N N . LYS A 1 208 ? 14.605 9.029 1.928 1.00 58.09 208 LYS A N 1
ATOM 1690 C CA . LYS A 1 208 ? 15.997 9.494 1.796 1.00 58.09 208 LYS A CA 1
ATOM 1691 C C . LYS A 1 208 ? 16.952 8.372 1.390 1.00 58.09 208 LYS A C 1
ATOM 1693 O O . LYS A 1 208 ? 18.161 8.586 1.320 1.00 58.09 208 LYS A O 1
ATOM 1698 N N . VAL A 1 209 ? 16.436 7.164 1.199 1.00 63.69 209 VAL A N 1
ATOM 1699 C CA . VAL A 1 209 ? 17.192 5.976 0.820 1.00 63.69 209 VAL A CA 1
ATOM 1700 C C . VAL A 1 209 ? 17.044 5.788 -0.687 1.00 63.69 209 VAL A C 1
ATOM 1702 O O . VAL A 1 209 ? 15.956 5.952 -1.218 1.00 63.69 209 VAL A O 1
ATOM 1705 N N . SER A 1 210 ? 18.129 5.461 -1.393 1.00 71.19 210 SER A N 1
ATOM 1706 C CA . SER A 1 210 ? 18.046 5.219 -2.838 1.00 71.19 210 SER A CA 1
ATOM 1707 C C . SER A 1 210 ? 17.171 4.002 -3.147 1.00 71.19 210 SER A C 1
ATOM 1709 O O . SER A 1 210 ? 17.229 3.013 -2.411 1.00 71.19 210 SER A O 1
ATOM 1711 N N . ASP A 1 211 ? 16.471 4.019 -4.284 1.00 74.06 211 ASP A N 1
ATOM 1712 C CA . ASP A 1 211 ? 15.576 2.934 -4.727 1.00 74.06 211 ASP A CA 1
ATOM 1713 C C . ASP A 1 211 ? 16.242 1.552 -4.706 1.00 74.06 211 ASP A C 1
ATOM 1715 O O . ASP A 1 211 ? 15.651 0.548 -4.320 1.00 74.06 211 ASP A O 1
ATOM 1719 N N . SER A 1 212 ? 17.532 1.485 -5.037 1.00 74.00 212 SER A N 1
ATOM 1720 C CA . SER A 1 212 ? 18.334 0.259 -4.949 1.00 74.00 212 SER A CA 1
ATOM 1721 C C . SER A 1 212 ? 18.511 -0.297 -3.532 1.00 74.00 212 SER A C 1
ATOM 1723 O O . SER A 1 212 ? 18.575 -1.515 -3.354 1.00 74.00 212 SER A O 1
ATOM 1725 N N . VAL A 1 213 ? 18.642 0.561 -2.519 1.00 73.88 213 VAL A N 1
ATOM 1726 C CA . VAL A 1 213 ? 18.778 0.139 -1.115 1.00 73.88 213 VAL A CA 1
ATOM 1727 C C . VAL A 1 213 ? 17.406 -0.188 -0.541 1.00 73.88 213 VAL A C 1
ATOM 1729 O O . VAL A 1 213 ? 17.270 -1.182 0.169 1.00 73.88 213 VAL A O 1
ATOM 1732 N N . ALA A 1 214 ? 16.403 0.607 -0.899 1.00 72.56 214 ALA A N 1
ATOM 1733 C CA . ALA A 1 214 ? 14.997 0.348 -0.644 1.00 72.56 214 ALA A CA 1
ATOM 1734 C C . ALA A 1 214 ? 14.572 -1.049 -1.133 1.00 72.56 214 ALA A C 1
ATOM 1736 O O . ALA A 1 214 ? 14.137 -1.898 -0.355 1.00 72.56 214 ALA A O 1
ATOM 1737 N N . PHE A 1 215 ? 14.859 -1.351 -2.400 1.00 75.38 215 PHE A N 1
ATOM 1738 C CA . PHE A 1 215 ? 14.605 -2.651 -3.013 1.00 75.38 215 PHE A CA 1
ATOM 1739 C C . PHE A 1 215 ? 15.253 -3.809 -2.258 1.00 75.38 215 PHE A C 1
ATOM 1741 O O . PHE A 1 215 ? 14.597 -4.804 -1.984 1.00 75.38 215 PHE A O 1
ATOM 1748 N N . LYS A 1 216 ? 16.526 -3.680 -1.869 1.00 73.94 216 LYS A N 1
ATOM 1749 C CA . LYS A 1 216 ? 17.238 -4.731 -1.120 1.00 73.94 216 LYS A CA 1
ATOM 1750 C C . LYS A 1 216 ? 16.645 -5.008 0.259 1.00 73.94 216 LYS A C 1
ATOM 1752 O O . LYS A 1 216 ? 16.855 -6.087 0.799 1.00 73.94 216 LYS A O 1
ATOM 1757 N N . LYS A 1 217 ? 15.953 -4.037 0.859 1.00 69.00 217 LYS A N 1
ATOM 1758 C CA . LYS A 1 217 ? 15.240 -4.232 2.129 1.00 69.00 217 LYS A CA 1
ATOM 1759 C C . LYS A 1 217 ? 13.885 -4.904 1.937 1.00 69.00 217 LYS A C 1
ATOM 1761 O O . LYS A 1 217 ? 13.302 -5.392 2.905 1.00 69.00 217 LYS A O 1
ATOM 1766 N N . TRP A 1 218 ? 13.367 -4.921 0.715 1.00 71.06 218 TRP A N 1
ATOM 1767 C CA . TRP A 1 218 ? 12.112 -5.575 0.412 1.00 71.06 218 TRP A CA 1
ATOM 1768 C C . TRP A 1 218 ? 12.319 -7.089 0.337 1.00 71.06 218 TRP A C 1
ATOM 1770 O O . TRP A 1 218 ? 13.173 -7.573 -0.402 1.00 71.06 218 TRP A O 1
ATOM 1780 N N . GLN A 1 219 ? 11.514 -7.845 1.085 1.00 66.50 219 GLN A N 1
ATOM 1781 C CA . GLN A 1 219 ? 11.607 -9.307 1.159 1.00 66.50 219 GLN A CA 1
ATOM 1782 C C . GLN A 1 219 ? 11.481 -9.998 -0.210 1.00 66.50 219 GLN A C 1
ATOM 1784 O O . GLN A 1 219 ? 12.098 -11.032 -0.425 1.00 66.50 219 GLN A O 1
ATOM 1789 N N . VAL A 1 220 ? 10.770 -9.385 -1.164 1.00 71.81 220 VAL A N 1
ATOM 1790 C CA . VAL A 1 220 ? 10.650 -9.909 -2.536 1.00 71.81 220 VAL A CA 1
ATOM 1791 C C . VAL A 1 220 ? 11.968 -9.846 -3.320 1.00 71.81 220 VAL A C 1
ATOM 1793 O O . VAL A 1 220 ? 12.080 -10.442 -4.387 1.00 71.81 220 VAL A O 1
ATOM 1796 N N . SER A 1 221 ? 12.970 -9.098 -2.847 1.00 74.12 221 SER A N 1
ATOM 1797 C CA . SER A 1 221 ? 14.249 -8.985 -3.552 1.00 74.12 221 SER A CA 1
ATOM 1798 C C . SER A 1 221 ? 14.983 -10.323 -3.633 1.00 74.12 221 SER A C 1
ATOM 1800 O O . SER A 1 221 ? 15.585 -10.597 -4.669 1.00 74.12 221 SER A O 1
ATOM 1802 N N . GLU A 1 222 ? 14.864 -11.176 -2.609 1.00 73.50 222 GLU A N 1
ATOM 1803 C CA . GLU A 1 222 ? 15.389 -12.547 -2.625 1.00 73.50 222 GLU A CA 1
ATOM 1804 C C . GLU A 1 222 ? 14.664 -13.385 -3.690 1.00 73.50 222 GLU A C 1
ATOM 1806 O O . GLU A 1 222 ? 15.308 -13.936 -4.585 1.00 73.50 222 GLU A O 1
ATOM 1811 N N . ASP A 1 223 ? 13.329 -13.356 -3.703 1.00 78.25 223 ASP A N 1
ATOM 1812 C CA . ASP A 1 223 ? 12.514 -14.063 -4.703 1.00 78.25 223 ASP A CA 1
ATOM 1813 C C . ASP A 1 223 ? 12.846 -13.623 -6.142 1.00 78.25 223 ASP A C 1
ATOM 1815 O O . ASP A 1 223 ? 12.890 -14.432 -7.069 1.00 78.25 223 ASP A O 1
ATOM 1819 N N . ILE A 1 224 ? 13.112 -12.328 -6.347 1.00 78.38 224 ILE A N 1
ATOM 1820 C CA . ILE A 1 224 ? 13.477 -11.779 -7.659 1.00 78.38 224 ILE A CA 1
ATOM 1821 C C . ILE A 1 224 ? 14.848 -12.284 -8.105 1.00 78.38 224 ILE A C 1
ATOM 1823 O O . ILE A 1 224 ? 15.043 -12.565 -9.290 1.00 78.38 224 ILE A O 1
ATOM 1827 N N . THR A 1 225 ? 15.804 -12.422 -7.182 1.00 75.19 225 THR A N 1
ATOM 1828 C CA . THR A 1 225 ? 17.121 -12.977 -7.522 1.00 75.19 225 THR A CA 1
ATOM 1829 C C . THR A 1 225 ? 17.060 -14.444 -7.937 1.00 75.19 225 THR A C 1
ATOM 1831 O O . THR A 1 225 ? 17.899 -14.872 -8.726 1.00 75.19 225 THR A O 1
ATOM 1834 N N . GLU A 1 226 ? 16.039 -15.179 -7.496 1.00 76.81 226 GLU A N 1
ATOM 1835 C CA . GLU A 1 226 ? 15.821 -16.592 -7.829 1.00 76.81 226 GLU A CA 1
ATOM 1836 C C . GLU A 1 226 ? 14.880 -16.815 -9.027 1.00 76.81 226 GLU A C 1
ATOM 1838 O O . GLU A 1 226 ? 14.491 -17.951 -9.314 1.00 76.81 226 GLU A O 1
ATOM 1843 N N . LEU A 1 227 ? 14.516 -15.755 -9.763 1.00 74.94 227 LEU A N 1
ATOM 1844 C CA . LEU A 1 227 ? 13.640 -15.888 -10.927 1.00 74.94 227 LEU A CA 1
ATOM 1845 C C . LEU A 1 227 ? 14.186 -16.899 -11.954 1.00 74.94 227 LEU A C 1
ATOM 1847 O O . LEU A 1 227 ? 15.387 -16.903 -12.248 1.00 74.94 227 LEU A O 1
ATOM 1851 N N . PRO A 1 228 ? 13.311 -17.729 -12.562 1.00 78.25 228 PRO A N 1
ATOM 1852 C CA . PRO A 1 228 ? 13.734 -18.665 -13.592 1.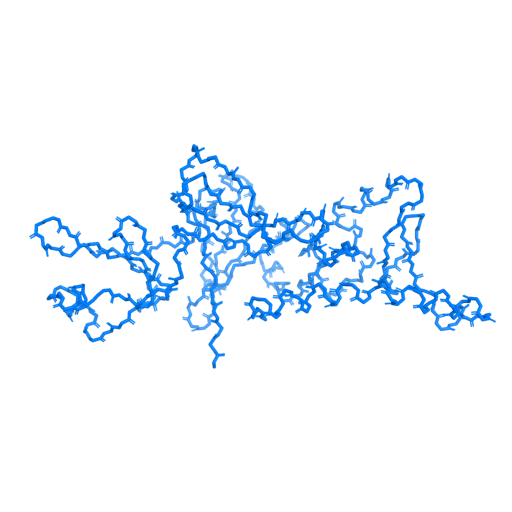00 78.25 228 PRO A CA 1
ATOM 1853 C C . PRO A 1 228 ? 14.387 -17.947 -14.773 1.00 78.25 228 PRO A C 1
ATOM 1855 O O . PRO A 1 228 ? 14.030 -16.820 -15.122 1.00 78.25 228 PRO A O 1
ATOM 1858 N N . PHE A 1 229 ? 15.302 -18.641 -15.448 1.00 79.75 229 PHE A N 1
ATOM 1859 C CA . PHE A 1 229 ? 15.961 -18.108 -16.635 1.00 79.75 229 PHE A CA 1
ATOM 1860 C C . PHE A 1 229 ? 14.940 -17.605 -17.672 1.00 79.75 229 PHE A C 1
ATOM 1862 O O . PHE A 1 229 ? 13.985 -18.305 -18.014 1.00 79.75 229 PHE A O 1
ATOM 1869 N N . GLY A 1 230 ? 15.165 -16.392 -18.181 1.00 77.88 230 GLY A N 1
ATOM 1870 C CA . GLY A 1 230 ? 14.282 -15.729 -19.143 1.00 77.88 230 GLY A CA 1
ATOM 1871 C C . GLY A 1 230 ? 13.204 -14.837 -18.519 1.00 77.88 230 GLY A C 1
ATOM 1872 O O . GLY A 1 230 ? 12.481 -14.175 -19.264 1.00 77.88 230 GLY A O 1
ATOM 1873 N N . PHE A 1 231 ? 13.110 -14.773 -17.188 1.00 77.69 231 PHE A N 1
ATOM 1874 C CA . PHE A 1 231 ? 12.253 -13.826 -16.477 1.00 77.69 231 PHE A CA 1
ATOM 1875 C C . PHE A 1 231 ? 13.078 -12.683 -15.892 1.00 77.69 231 PHE A C 1
ATOM 1877 O O . PHE A 1 231 ? 14.144 -12.893 -15.320 1.00 77.69 231 PHE A O 1
ATOM 1884 N N . TYR A 1 232 ? 12.560 -11.465 -16.034 1.00 82.50 232 TYR A N 1
ATOM 1885 C CA . TYR A 1 232 ? 13.242 -10.249 -15.611 1.00 82.50 232 TYR A CA 1
ATOM 1886 C C . TYR A 1 232 ? 12.250 -9.266 -15.002 1.00 82.50 232 TYR A C 1
ATOM 1888 O O . TYR A 1 232 ? 11.120 -9.128 -15.478 1.00 82.50 232 TYR A O 1
ATOM 1896 N N . VAL A 1 233 ? 12.708 -8.537 -13.993 1.00 87.31 233 VAL A N 1
ATOM 1897 C CA . VAL A 1 233 ? 12.075 -7.317 -13.498 1.00 87.31 233 VAL A CA 1
ATOM 1898 C C . VAL A 1 233 ? 12.699 -6.129 -14.216 1.00 87.31 233 VAL A C 1
ATOM 1900 O O . VAL A 1 233 ? 13.903 -6.106 -14.467 1.00 87.31 233 VAL A O 1
ATOM 1903 N N . ILE A 1 234 ? 11.872 -5.149 -14.574 1.00 90.31 234 ILE A N 1
ATOM 1904 C CA . ILE A 1 234 ? 12.335 -3.912 -15.198 1.00 90.31 234 ILE A CA 1
ATOM 1905 C C . ILE A 1 234 ? 12.353 -2.816 -14.135 1.00 90.31 234 ILE A C 1
ATOM 1907 O O . ILE A 1 234 ? 11.296 -2.374 -13.687 1.00 90.31 234 ILE A O 1
ATOM 1911 N N . GLY A 1 235 ? 13.551 -2.396 -13.743 1.00 87.75 235 GLY A N 1
ATOM 1912 C CA . GLY A 1 235 ? 13.771 -1.311 -12.796 1.00 87.75 235 GLY A CA 1
ATOM 1913 C C . GLY A 1 235 ? 13.897 0.041 -13.492 1.00 87.75 235 GLY A C 1
ATOM 1914 O O . GLY A 1 235 ? 14.142 0.137 -14.701 1.00 87.75 235 GLY A O 1
ATOM 1915 N N . ASP A 1 236 ? 13.746 1.111 -12.720 1.00 87.00 236 ASP A N 1
ATOM 1916 C CA . ASP A 1 236 ? 14.208 2.423 -13.152 1.00 87.00 236 ASP A CA 1
ATOM 1917 C C . ASP A 1 236 ? 15.742 2.559 -13.078 1.00 87.00 236 ASP A C 1
ATOM 1919 O O . ASP A 1 236 ? 16.468 1.603 -12.809 1.00 87.00 236 ASP A O 1
ATOM 1923 N N . ASN A 1 237 ? 16.248 3.756 -13.370 1.00 85.06 237 ASN A N 1
ATOM 1924 C CA . ASN A 1 237 ? 17.684 4.016 -13.418 1.00 85.06 237 ASN A CA 1
ATOM 1925 C C . ASN A 1 237 ? 18.357 4.126 -12.031 1.00 85.06 237 ASN A C 1
ATOM 1927 O O . ASN A 1 237 ? 19.578 4.228 -11.957 1.00 85.06 237 ASN A O 1
ATOM 1931 N N . ALA A 1 238 ? 17.585 4.166 -10.947 1.00 82.94 238 ALA A N 1
ATOM 1932 C CA . ALA A 1 238 ? 18.068 4.196 -9.571 1.00 82.94 238 ALA A CA 1
ATOM 1933 C C . ALA A 1 238 ? 18.232 2.785 -8.964 1.00 82.94 238 ALA A C 1
ATOM 1935 O O . ALA A 1 238 ? 18.874 2.632 -7.915 1.00 82.94 238 ALA A O 1
ATOM 1936 N N . TYR A 1 239 ? 17.731 1.744 -9.643 1.00 85.31 239 TYR A N 1
ATOM 1937 C CA . TYR A 1 239 ? 18.020 0.343 -9.324 1.00 85.31 239 TYR A CA 1
ATOM 1938 C C . TYR A 1 239 ? 19.383 -0.099 -9.869 1.00 85.31 239 TYR A C 1
ATOM 1940 O O . TYR A 1 239 ? 19.956 0.490 -10.785 1.00 85.31 239 TYR A O 1
ATOM 1948 N N . LEU A 1 240 ? 19.906 -1.185 -9.298 1.00 83.75 240 LEU A N 1
ATOM 1949 C CA . LEU A 1 240 ? 21.141 -1.814 -9.761 1.00 83.75 240 LEU A CA 1
ATOM 1950 C C . LEU A 1 240 ? 20.831 -2.893 -10.802 1.00 83.75 240 LEU A C 1
ATOM 1952 O O . LEU A 1 240 ? 19.933 -3.710 -10.602 1.00 83.75 240 LEU A O 1
ATOM 1956 N N . LEU A 1 241 ? 21.627 -2.929 -11.873 1.00 88.25 241 LEU A N 1
ATOM 1957 C CA . LEU A 1 241 ? 21.613 -4.025 -12.841 1.00 88.25 241 LEU A CA 1
ATOM 1958 C C . LEU A 1 241 ? 21.959 -5.350 -12.139 1.00 88.25 241 LEU A C 1
ATOM 1960 O O . LEU A 1 241 ? 22.967 -5.434 -11.434 1.00 88.25 241 LEU A O 1
ATOM 1964 N N . ALA A 1 242 ? 21.149 -6.385 -12.356 1.00 84.81 242 ALA A N 1
ATOM 1965 C CA . ALA A 1 242 ? 21.353 -7.723 -11.798 1.00 84.81 242 ALA A CA 1
ATOM 1966 C C . ALA A 1 242 ? 20.857 -8.806 -12.781 1.00 84.81 242 ALA A C 1
ATOM 1968 O O . ALA A 1 242 ? 20.144 -8.471 -13.727 1.00 84.81 242 ALA A O 1
ATOM 1969 N N . PRO A 1 243 ? 21.173 -10.104 -12.579 1.00 83.19 243 PRO A N 1
ATOM 1970 C CA . PRO A 1 243 ? 20.769 -11.176 -13.501 1.00 83.19 243 PRO A CA 1
ATOM 1971 C C . PRO A 1 243 ? 19.270 -11.208 -13.826 1.00 83.19 243 PRO A C 1
ATOM 1973 O O . PRO A 1 243 ? 18.900 -11.479 -14.965 1.00 83.19 243 PRO A O 1
ATOM 1976 N N . SER A 1 244 ? 18.434 -10.858 -12.849 1.00 84.00 244 SER A N 1
ATOM 1977 C CA . SER A 1 244 ? 16.972 -10.823 -12.971 1.00 84.00 244 SER A CA 1
ATOM 1978 C C . SER A 1 244 ? 16.396 -9.399 -12.923 1.00 84.00 244 SER A C 1
ATOM 1980 O O . SER A 1 244 ? 15.181 -9.242 -12.844 1.00 84.00 244 SER A O 1
ATOM 1982 N N . MET A 1 245 ? 17.239 -8.355 -12.966 1.00 86.19 245 MET A N 1
ATOM 1983 C CA . MET A 1 245 ? 16.836 -6.939 -12.924 1.00 86.19 245 MET A CA 1
ATOM 1984 C C . MET A 1 245 ? 17.477 -6.166 -14.078 1.00 86.19 245 MET A C 1
ATOM 1986 O O . MET A 1 245 ? 18.685 -5.926 -14.083 1.00 86.19 245 MET A O 1
ATOM 1990 N N . LEU A 1 246 ? 16.656 -5.741 -15.035 1.00 90.12 246 LEU A N 1
ATOM 1991 C CA . LEU A 1 246 ? 17.068 -4.927 -16.172 1.00 90.12 246 LEU A CA 1
ATOM 1992 C C . LEU A 1 246 ? 16.795 -3.452 -15.891 1.00 90.12 246 LEU A C 1
ATOM 1994 O O . LEU A 1 246 ? 15.676 -3.072 -15.553 1.00 90.12 246 LEU A O 1
ATOM 1998 N N . VAL A 1 247 ? 17.812 -2.619 -16.092 1.00 92.75 247 VAL A N 1
ATOM 1999 C CA . VAL A 1 247 ? 17.739 -1.159 -15.947 1.00 92.75 247 VAL A CA 1
ATOM 2000 C C . VAL A 1 247 ? 18.147 -0.491 -17.266 1.00 92.75 247 VAL A C 1
ATOM 2002 O O . VAL A 1 247 ? 18.847 -1.116 -18.074 1.00 92.75 247 VAL A O 1
ATOM 2005 N N . PRO A 1 248 ? 17.675 0.735 -17.556 1.00 93.69 248 PRO A N 1
ATOM 2006 C CA . PRO A 1 248 ? 18.096 1.470 -18.747 1.00 93.69 248 PRO A CA 1
ATOM 2007 C C . PRO A 1 248 ? 19.584 1.844 -18.681 1.00 93.69 248 PRO A C 1
ATOM 2009 O O . PRO A 1 248 ? 20.133 2.055 -17.606 1.00 93.69 248 PRO A O 1
ATOM 2012 N N . PHE A 1 249 ? 20.221 2.005 -19.842 1.00 92.31 249 PHE A N 1
ATOM 2013 C CA . PHE A 1 249 ? 21.538 2.635 -19.928 1.00 92.31 249 PHE A CA 1
ATOM 2014 C C . PHE A 1 249 ? 21.445 4.114 -19.545 1.00 92.31 249 PHE A C 1
ATOM 2016 O O . PHE A 1 249 ? 20.578 4.848 -20.033 1.00 92.31 249 PHE A O 1
ATOM 2023 N N . THR A 1 250 ? 22.390 4.583 -18.744 1.00 90.12 250 THR A N 1
ATOM 2024 C CA . THR A 1 250 ? 22.570 6.001 -18.435 1.00 90.12 250 THR A CA 1
ATOM 2025 C C . THR A 1 250 ? 23.100 6.770 -19.648 1.00 90.12 250 THR A C 1
ATOM 2027 O O . THR A 1 250 ? 23.695 6.203 -20.566 1.00 90.12 250 THR A O 1
ATOM 2030 N N . LYS A 1 251 ? 22.931 8.101 -19.663 1.00 87.75 251 LYS A N 1
ATOM 2031 C CA . LYS A 1 251 ? 23.404 8.951 -20.776 1.00 87.75 251 LYS A CA 1
ATOM 2032 C C . LYS A 1 251 ? 24.879 8.708 -21.158 1.00 87.75 251 LYS A C 1
ATOM 2034 O O . LYS A 1 251 ? 25.136 8.618 -22.355 1.00 87.75 251 LYS A O 1
ATOM 2039 N N . PRO A 1 252 ? 25.833 8.564 -20.214 1.00 90.50 252 PRO A N 1
ATOM 2040 C CA . PRO A 1 252 ? 27.231 8.270 -20.553 1.00 90.50 252 PRO A CA 1
ATOM 2041 C C . PRO A 1 252 ? 27.474 6.864 -21.133 1.00 90.50 252 PRO A C 1
ATOM 2043 O O . PRO A 1 252 ? 28.469 6.645 -21.825 1.00 90.50 252 PRO A O 1
ATOM 2046 N N . GLU A 1 253 ? 26.598 5.897 -20.852 1.00 89.50 253 GLU A N 1
ATOM 2047 C CA . GLU A 1 253 ? 26.719 4.513 -21.334 1.00 89.50 253 GLU A CA 1
ATOM 2048 C C . GLU A 1 253 ? 26.163 4.331 -22.749 1.00 89.50 253 GLU A C 1
ATOM 2050 O O . GLU A 1 253 ? 26.536 3.392 -23.459 1.00 89.50 253 GLU A O 1
ATOM 2055 N N . ILE A 1 254 ? 25.285 5.230 -23.195 1.00 92.19 254 ILE A N 1
ATOM 2056 C CA . ILE A 1 254 ? 24.712 5.205 -24.538 1.00 92.19 254 ILE A CA 1
ATOM 2057 C C . ILE A 1 254 ? 25.795 5.582 -25.558 1.00 92.19 254 ILE A C 1
ATOM 2059 O O . ILE A 1 254 ? 26.145 6.744 -25.734 1.00 92.19 254 ILE A O 1
ATOM 2063 N N . LYS A 1 255 ? 26.329 4.567 -26.244 1.00 93.25 255 LYS A N 1
ATOM 2064 C CA . LYS A 1 255 ? 27.417 4.701 -27.229 1.00 93.25 255 LYS A CA 1
ATOM 2065 C C . LYS A 1 255 ? 27.014 4.247 -28.627 1.00 93.25 255 LYS A C 1
ATOM 2067 O O . LYS A 1 255 ? 27.704 4.548 -29.594 1.00 93.25 255 LYS A O 1
ATOM 2072 N N . THR A 1 256 ? 25.924 3.491 -28.736 1.00 94.69 256 THR A N 1
ATOM 2073 C CA . THR A 1 256 ? 25.503 2.851 -29.982 1.00 94.69 256 THR A CA 1
ATOM 2074 C C . THR A 1 256 ? 23.998 3.017 -30.200 1.00 94.69 256 THR A C 1
ATOM 2076 O O . THR A 1 256 ? 23.246 3.142 -29.227 1.00 94.69 256 THR A O 1
ATOM 2079 N N . PRO A 1 257 ? 23.518 2.949 -31.457 1.00 94.69 257 PRO A N 1
ATOM 2080 C CA . PRO A 1 257 ? 22.085 2.906 -31.758 1.00 94.69 257 PRO A CA 1
ATOM 2081 C C . PRO A 1 257 ? 21.340 1.769 -31.042 1.00 94.69 257 PRO A C 1
ATOM 2083 O O . PRO A 1 257 ? 20.168 1.916 -30.707 1.00 94.69 257 PRO A O 1
ATOM 2086 N N . ALA A 1 258 ? 22.021 0.657 -30.747 1.00 92.75 258 ALA A N 1
ATOM 2087 C CA . ALA A 1 258 ? 21.438 -0.457 -30.007 1.00 92.75 258 ALA A CA 1
ATOM 2088 C C . ALA A 1 258 ? 21.075 -0.078 -28.560 1.00 92.75 258 ALA A C 1
ATOM 2090 O O . ALA A 1 258 ? 20.031 -0.500 -28.073 1.00 92.75 258 ALA A O 1
ATOM 2091 N N . HIS A 1 259 ? 21.872 0.766 -27.888 1.00 93.06 259 HIS A N 1
ATOM 2092 C CA . HIS A 1 259 ? 21.545 1.250 -26.536 1.00 93.06 259 HIS A CA 1
ATOM 2093 C C . HIS A 1 259 ? 20.307 2.155 -26.551 1.00 93.06 259 HIS A C 1
ATOM 2095 O O . HIS A 1 259 ? 19.462 2.058 -25.663 1.00 93.06 259 HIS A O 1
ATOM 2101 N N . TYR A 1 260 ? 20.160 2.994 -27.585 1.00 89.69 260 TYR A N 1
ATOM 2102 C CA . TYR A 1 260 ? 18.951 3.800 -27.775 1.00 89.69 260 TYR A CA 1
ATOM 2103 C C . TYR A 1 260 ? 17.718 2.928 -28.005 1.00 89.69 260 TYR A C 1
ATOM 2105 O O . TYR A 1 260 ? 16.696 3.148 -27.360 1.00 89.69 260 TYR A O 1
ATOM 2113 N N . ALA A 1 261 ? 17.821 1.924 -28.882 1.00 93.69 261 ALA A N 1
ATOM 2114 C CA . ALA A 1 261 ? 16.733 0.984 -29.129 1.00 93.69 261 ALA A CA 1
ATOM 2115 C C . ALA A 1 261 ? 16.346 0.235 -27.844 1.00 93.69 261 ALA A C 1
ATOM 2117 O O . ALA A 1 261 ? 15.168 0.173 -27.504 1.00 93.69 261 ALA A O 1
ATOM 2118 N N . TYR A 1 262 ? 17.327 -0.261 -27.086 1.00 93.44 262 TYR A N 1
ATOM 2119 C CA . TYR A 1 262 ? 17.096 -0.916 -25.798 1.00 93.44 262 TYR A CA 1
ATOM 2120 C C . TYR A 1 262 ? 16.375 0.001 -24.800 1.00 93.44 262 TYR A C 1
ATOM 2122 O O . TYR A 1 262 ? 15.330 -0.379 -24.274 1.00 93.44 262 TYR A O 1
ATOM 2130 N N . ASN A 1 263 ? 16.868 1.226 -24.582 1.00 93.31 263 ASN A N 1
ATOM 2131 C CA . ASN A 1 263 ? 16.228 2.180 -23.670 1.00 93.31 263 ASN A CA 1
ATOM 2132 C C . ASN A 1 263 ? 14.813 2.551 -24.122 1.00 93.31 263 ASN A C 1
ATOM 2134 O O . ASN A 1 263 ? 13.919 2.689 -23.286 1.00 93.31 263 ASN A O 1
ATOM 2138 N N . PHE A 1 264 ? 14.598 2.684 -25.433 1.00 92.25 264 PHE A N 1
ATOM 2139 C CA . PHE A 1 264 ? 13.273 2.894 -25.999 1.00 92.25 264 PHE A CA 1
ATOM 2140 C C . PHE A 1 264 ? 12.338 1.737 -25.625 1.00 92.25 264 PHE A C 1
ATOM 2142 O O . PHE A 1 264 ? 11.300 1.986 -25.017 1.00 92.25 264 PHE A O 1
ATOM 2149 N N . TYR A 1 265 ? 12.723 0.481 -25.867 1.00 90.81 265 TYR A N 1
ATOM 2150 C CA . TYR A 1 265 ? 11.905 -0.677 -25.486 1.00 90.81 265 TYR A CA 1
ATOM 2151 C C . TYR A 1 265 ? 11.669 -0.772 -23.972 1.00 90.81 265 TYR A C 1
ATOM 2153 O O . TYR A 1 265 ? 10.527 -0.945 -23.549 1.00 90.81 265 TYR A O 1
ATOM 2161 N N . ILE A 1 266 ? 12.704 -0.590 -23.146 1.00 91.38 266 ILE A N 1
ATOM 2162 C CA . ILE A 1 266 ? 12.585 -0.576 -21.678 1.00 91.38 266 ILE A CA 1
ATOM 2163 C C . ILE A 1 266 ? 11.596 0.495 -21.215 1.00 91.38 266 ILE A C 1
ATOM 2165 O O . ILE A 1 266 ? 10.769 0.219 -20.350 1.00 91.38 266 ILE A O 1
ATOM 2169 N N . SER A 1 267 ? 11.621 1.698 -21.798 1.00 89.62 267 SER A N 1
ATOM 2170 C CA . SER A 1 267 ? 10.678 2.763 -21.430 1.00 89.62 267 SER A CA 1
ATOM 2171 C C . SER A 1 267 ? 9.217 2.372 -21.686 1.00 89.62 267 SER A C 1
ATOM 2173 O O . SER A 1 267 ? 8.358 2.652 -20.852 1.00 89.62 267 SER A O 1
ATOM 2175 N N . GLN A 1 268 ? 8.942 1.642 -22.776 1.00 86.12 268 GLN A N 1
ATOM 2176 C CA . GLN A 1 268 ? 7.600 1.130 -23.088 1.00 86.12 268 GLN A CA 1
ATOM 2177 C C . GLN A 1 268 ? 7.137 0.049 -22.103 1.00 86.12 268 GLN A C 1
ATOM 2179 O O . GLN A 1 268 ? 5.938 -0.168 -21.940 1.00 86.12 268 GLN A O 1
ATOM 2184 N N . LEU A 1 269 ? 8.069 -0.650 -21.453 1.00 85.25 269 LEU A N 1
ATOM 2185 C CA . LEU A 1 269 ? 7.749 -1.595 -20.385 1.00 85.25 269 LEU A CA 1
ATOM 2186 C C . LEU A 1 269 ? 7.564 -0.870 -19.051 1.00 85.25 269 LEU A C 1
ATOM 2188 O O . LEU A 1 269 ? 6.598 -1.133 -18.342 1.00 85.25 269 LEU A O 1
ATOM 2192 N N . ARG A 1 270 ? 8.439 0.091 -18.736 1.00 90.44 270 ARG A N 1
ATOM 2193 C CA . ARG A 1 270 ? 8.393 0.865 -17.489 1.00 90.44 270 ARG A CA 1
ATOM 2194 C C . ARG A 1 270 ? 7.131 1.699 -17.345 1.00 90.44 270 ARG A C 1
ATOM 2196 O O . ARG A 1 270 ? 6.600 1.764 -16.244 1.00 90.44 270 ARG A O 1
ATOM 2203 N N . ILE A 1 271 ? 6.602 2.260 -18.434 1.00 89.81 271 ILE A N 1
ATOM 2204 C CA . ILE A 1 271 ? 5.355 3.043 -18.399 1.00 89.81 271 ILE A CA 1
ATOM 2205 C C . ILE A 1 271 ? 4.185 2.256 -17.784 1.00 89.81 271 ILE A C 1
ATOM 2207 O O . ILE A 1 271 ? 3.227 2.847 -17.298 1.00 89.81 271 ILE A O 1
ATOM 2211 N N . ARG A 1 272 ? 4.258 0.915 -17.743 1.00 84.56 272 ARG A N 1
ATOM 2212 C CA . ARG A 1 272 ? 3.251 0.070 -17.096 1.00 84.56 272 ARG A CA 1
ATOM 2213 C C . ARG A 1 272 ? 3.055 0.397 -15.622 1.00 84.56 272 ARG A C 1
ATOM 2215 O O . ARG A 1 272 ? 1.914 0.304 -15.174 1.00 84.56 272 ARG A O 1
ATOM 2222 N N . ILE A 1 273 ? 4.089 0.816 -14.888 1.00 85.25 273 ILE A N 1
ATOM 2223 C CA . ILE A 1 273 ? 3.916 1.180 -13.475 1.00 85.25 273 ILE A CA 1
ATOM 2224 C C . ILE A 1 273 ? 3.081 2.457 -13.347 1.00 85.25 273 ILE A C 1
ATOM 2226 O O . ILE A 1 273 ? 2.084 2.469 -12.628 1.00 85.25 273 ILE A O 1
ATOM 2230 N N . GLU A 1 274 ? 3.382 3.476 -14.154 1.00 87.00 274 GLU A N 1
ATOM 2231 C CA . GLU A 1 274 ? 2.619 4.725 -14.218 1.00 87.00 274 GLU A CA 1
ATOM 2232 C C . GLU A 1 274 ? 1.188 4.482 -14.705 1.00 87.00 274 GLU A C 1
ATOM 2234 O O . GLU A 1 274 ? 0.242 5.007 -14.128 1.00 87.00 274 GLU A O 1
ATOM 2239 N N . MET A 1 275 ? 0.994 3.625 -15.712 1.00 81.88 275 MET A N 1
ATOM 2240 C CA . MET A 1 275 ? -0.339 3.213 -16.161 1.00 81.88 275 MET A CA 1
ATOM 2241 C C . MET A 1 275 ? -1.106 2.472 -15.061 1.00 81.88 275 MET A C 1
ATOM 2243 O O . MET A 1 275 ? -2.314 2.656 -14.945 1.00 81.8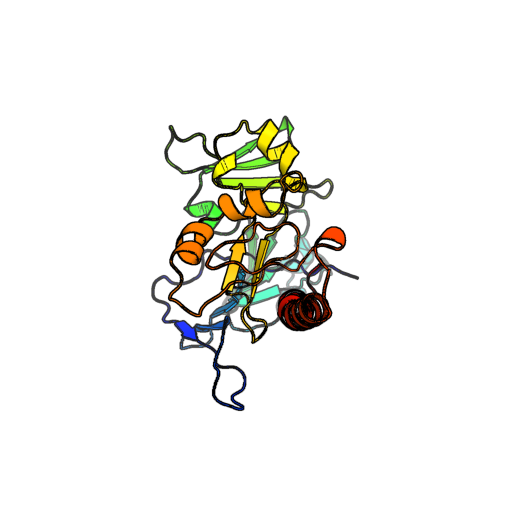8 275 MET A O 1
ATOM 2247 N N . SER A 1 276 ? -0.438 1.642 -14.255 1.00 74.44 276 SER A N 1
ATOM 2248 C CA . SER A 1 276 ? -1.060 0.928 -13.131 1.00 74.44 276 SER A CA 1
ATOM 2249 C C . SER A 1 276 ? -1.553 1.906 -12.071 1.00 74.44 276 SER A C 1
ATOM 2251 O O . SER A 1 276 ? -2.708 1.822 -11.649 1.00 74.44 276 SER A O 1
ATOM 2253 N N . PHE A 1 277 ? -0.725 2.888 -11.707 1.00 75.50 277 PHE A N 1
ATOM 2254 C CA . PHE A 1 277 ? -1.134 3.978 -10.824 1.00 75.50 277 PHE A CA 1
ATOM 2255 C C . PHE A 1 277 ? -2.222 4.852 -11.458 1.00 75.50 277 PHE A C 1
ATOM 2257 O O . PHE A 1 277 ? -3.203 5.171 -10.799 1.00 75.50 277 PHE A O 1
ATOM 2264 N N . GLY A 1 278 ? -2.143 5.157 -12.753 1.00 70.69 278 GLY A N 1
ATOM 2265 C CA . GLY A 1 278 ? -3.179 5.900 -13.473 1.00 70.69 278 GLY A CA 1
ATOM 2266 C C . GLY A 1 278 ? -4.527 5.172 -13.499 1.00 70.69 278 GLY A C 1
ATOM 2267 O O . GLY A 1 278 ? -5.573 5.800 -13.340 1.00 70.69 278 GLY A O 1
ATOM 2268 N N . LEU A 1 279 ? -4.532 3.845 -13.648 1.00 68.56 279 LEU A N 1
ATOM 2269 C CA . LEU A 1 279 ? -5.738 3.020 -13.535 1.00 68.56 279 LEU A CA 1
ATOM 2270 C C . LEU A 1 279 ? -6.275 2.998 -12.099 1.00 68.56 279 LEU A C 1
ATOM 2272 O O . LEU A 1 279 ? -7.489 3.074 -11.910 1.00 68.56 279 LEU A O 1
ATOM 2276 N N . LEU A 1 280 ? -5.392 2.913 -11.100 1.00 59.84 280 LEU A N 1
ATOM 2277 C CA . LEU A 1 280 ? -5.751 2.978 -9.683 1.00 59.84 280 LEU A CA 1
ATOM 2278 C C . LEU A 1 280 ? -6.427 4.317 -9.351 1.00 59.84 280 LEU A C 1
ATOM 2280 O O . LEU A 1 280 ? -7.551 4.326 -8.849 1.00 59.84 280 LEU A O 1
ATOM 2284 N N . VAL A 1 281 ? -5.786 5.433 -9.701 1.00 58.53 281 VAL A N 1
ATOM 2285 C CA . VAL A 1 281 ? -6.287 6.791 -9.455 1.00 58.53 281 VAL A CA 1
ATOM 2286 C C . VAL A 1 281 ? -7.598 7.024 -10.199 1.00 58.53 281 VAL A C 1
ATOM 2288 O O . VAL A 1 281 ? -8.572 7.446 -9.589 1.00 58.53 281 VAL A O 1
ATOM 2291 N N . ASN A 1 282 ? -7.694 6.688 -11.489 1.00 51.25 282 ASN A N 1
ATOM 2292 C CA . ASN A 1 282 ? -8.928 6.930 -12.245 1.00 51.25 282 ASN A CA 1
ATOM 2293 C C . ASN A 1 282 ? -10.111 6.103 -11.733 1.00 51.25 282 ASN A C 1
ATOM 2295 O O . ASN A 1 282 ? -11.236 6.600 -11.680 1.00 51.25 282 ASN A O 1
ATOM 2299 N N . LYS A 1 283 ? -9.871 4.846 -11.346 1.00 44.72 283 LYS A N 1
ATOM 2300 C CA . LYS A 1 283 ? -10.933 3.953 -10.878 1.00 44.72 283 LYS A CA 1
ATOM 2301 C C . LYS A 1 283 ? -11.423 4.303 -9.473 1.00 44.72 283 LYS A C 1
ATOM 2303 O O . LYS A 1 283 ? -12.608 4.132 -9.202 1.00 44.72 283 LYS A O 1
ATOM 2308 N N . TRP A 1 284 ? -10.533 4.761 -8.593 1.00 42.25 284 TRP A N 1
ATOM 2309 C CA . TRP A 1 284 ? -10.832 4.909 -7.164 1.00 42.25 284 TRP A CA 1
ATOM 2310 C C . TRP A 1 284 ? -10.741 6.346 -6.638 1.00 42.25 284 TRP A C 1
ATOM 2312 O O . TRP A 1 284 ? -11.153 6.587 -5.510 1.00 42.25 284 TRP A O 1
ATOM 2322 N N . GLN A 1 285 ? -10.263 7.295 -7.449 1.00 40.06 285 GLN A N 1
ATOM 2323 C CA . GLN A 1 285 ? -10.114 8.720 -7.117 1.00 40.06 285 GLN A CA 1
ATOM 2324 C C . GLN A 1 285 ? -9.285 8.964 -5.841 1.00 40.06 285 GLN A C 1
ATOM 2326 O O . GLN A 1 285 ? -9.572 9.875 -5.068 1.00 40.06 285 GLN A O 1
ATOM 2331 N N . VAL A 1 286 ? -8.273 8.122 -5.607 1.00 41.66 286 VAL A N 1
ATOM 2332 C CA . VAL A 1 286 ? -7.389 8.197 -4.435 1.00 41.66 286 VAL A CA 1
ATOM 2333 C C . VAL A 1 286 ? -6.164 9.047 -4.781 1.00 41.66 286 VAL A C 1
ATOM 2335 O O . VAL A 1 286 ? -5.458 8.721 -5.736 1.00 41.66 286 VAL A O 1
ATOM 2338 N N . PHE A 1 287 ? -5.933 10.100 -3.994 1.00 34.78 287 PHE A N 1
ATOM 2339 C CA . PHE A 1 287 ? -4.654 10.795 -3.828 1.00 34.78 287 PHE A CA 1
ATOM 2340 C C . PHE A 1 287 ? -4.268 10.731 -2.353 1.00 34.78 287 PHE A C 1
ATOM 2342 O O . PHE A 1 287 ? -5.188 10.897 -1.516 1.00 34.78 287 PHE A O 1
#

Sequence (287 aa):
MTTRRIAELRSTSPNSLKWKRIDAFSQNGRRFGSCFETFDSRYAINLFTGIVLTDGNAPGGLPSDIRGHERFQSLFGHCNFEVISVDGLFQTESMYCERLYKFQQQEDGDLFVQELDHFPARLRELYSHWYWVERKCVLFRPKQAKCREVFFVAPLDDSGALQCYQVPFSDAKDSYELILSRLSDYEPEAMCDASCKFIGYCFNSPGKVSDSVAFKKWQVSEDITELPFGFYVIGDNAYLLAPSMLVPFTKPEIKTPAHYAYNFYISQLRIRIEMSFGLLVNKWQVF

Foldseek 3Di:
DDAQDADFAAPPDDPPFDKDFDQPDDDPPDGDGCWIATPVRQWIARVVRRHIQGNPDDFDKDDPLQQPDPVNCVVPNNDIFRWRDDPQKTWGSDDDPLWIWIWHQDPVRDIDIDTDDDDHVCQVPQFDWDQDPVQQKIFTFGPPPPGQFTQKMWHQDPVRDTDIDGAAPVCRPPDPVVSVVQRVQFDKDFAADQVLHTPDIDRRDGNVDFPQVVLVSDPCNVVQLVDPPPAAGEDEPSHDDDNRYDYQDDPVRPDDVVSVVVNVVSVVSVCSPVVSVVCVCVVPVHD

InterPro domains:
  IPR027806 Harbinger transposase-derived nuclease domain [PF13359] (190-287)

Secondary structure (DSSP, 8-state):
----PPPP--TT--TT--EEE-----SSS-----EEEETTSSEEEETTTTEEEETTPPPEEPPHHHHT-HHHHHHHTT---EEEEETTEEEESS-BTTBEEEEEE-TTS-EEEEEE-SS-HHHHHHEEEEEEGGGTEEEEEESSTT----SEEEEBPTTS-B--EEPPTTTTTS-HHHHHHHTTTEEEEEEE-TTS-EEEEEEEEETTS-HHHHHHHSTHHHHHHTPPTT--EE--TTSPPBTTEE-PPPTTT--SHHHHHHHHHHHHHHHHHHHHHHHHHHHH---

pLDDT: mean 70.16, std 16.35, range [22.67, 94.69]

Organism: NCBI:txid53985

Radius of gyration: 23.63 Å; chains: 1; bounding box: 69×38×59 Å